Protein AF-A0A1Q8ZJY8-F1 (afdb_monomer_lite)

Radius of gyration: 23.58 Å; chains: 1; bounding box: 56×72×51 Å

Sequence (247 aa):
MFARESDKKVTDGNHVLFQLRELVKNSGVDILQDVRFVNILGVVDINVVRLSLGLPSAEQEKSYKTVQGIAHDACILLGLESPWAASAEANDDGNSSGQGAVQRMRELNPDGSLRNAQDLLGDQGFVLGACIKKKGEKFEGQITGMDGSSVTVKDLKSGGVLKVQARDMLCSGWITFKPKAEPESIASLQSMGPKKNNDFLAGHVIAEIHGAMHELATTHDSQKALGGLSVQLKPNRALVSSEVFGK

Foldseek 3Di:
DLVVQLVVLVVQLVVLLVVLVVQVVVVVDPCVPDPQSVVLSVVLVVLSVCQSLVFDFFPPDADAPHSLCSSQVSCVSVVHDRPSPVRPDPRPPPDPDDQPQVCPPFDADPVRFTDPLQVSCVSQVNHQQWWKDFPPDPWIWGFHDDDRQWTWTQTPPPRDIDIDGSCVCNVDGMHTDDDDPDDDDDPDCVCVDPVHDPVNVSVVVVVVLLVVLVVVCVVPVVDPVSSRSPRPPDDPDDDDDDDPPDD

Organism: Symbiodinium microadriaticum (NCBI:txid2951)

Structure (mmCIF, N/CA/C/O backbone):
data_AF-A0A1Q8ZJY8-F1
#
_entry.id   AF-A0A1Q8ZJY8-F1
#
loop_
_atom_site.group_PDB
_atom_site.id
_atom_site.type_symbol
_atom_site.label_atom_id
_atom_site.label_alt_id
_atom_site.label_comp_id
_atom_site.label_asym_id
_atom_site.label_entity_id
_atom_site.label_seq_id
_atom_site.pdbx_PDB_ins_code
_atom_site.Cartn_x
_atom_site.Cartn_y
_atom_site.Cartn_z
_atom_site.occupancy
_atom_site.B_iso_or_equiv
_atom_site.auth_seq_id
_atom_site.auth_comp_id
_atom_site.auth_asym_id
_atom_site.auth_atom_id
_atom_site.pdbx_PDB_model_num
ATOM 1 N N . MET A 1 1 ? -1.222 6.787 -11.932 1.00 40.59 1 MET A N 1
ATOM 2 C CA . MET A 1 1 ? -1.011 5.368 -11.535 1.00 40.59 1 MET A CA 1
ATOM 3 C C . MET A 1 1 ? -1.366 5.151 -10.066 1.00 40.59 1 MET A C 1
ATOM 5 O O . MET A 1 1 ? -2.087 4.203 -9.791 1.00 40.59 1 MET A O 1
ATOM 9 N N . PHE A 1 2 ? -0.979 6.076 -9.172 1.00 38.91 2 PHE A N 1
ATOM 10 C CA . PHE A 1 2 ? -1.422 6.128 -7.770 1.00 38.91 2 PHE A CA 1
ATOM 11 C C . PHE A 1 2 ? -2.944 6.040 -7.612 1.00 38.91 2 PHE A C 1
ATOM 13 O O . PHE A 1 2 ? -3.401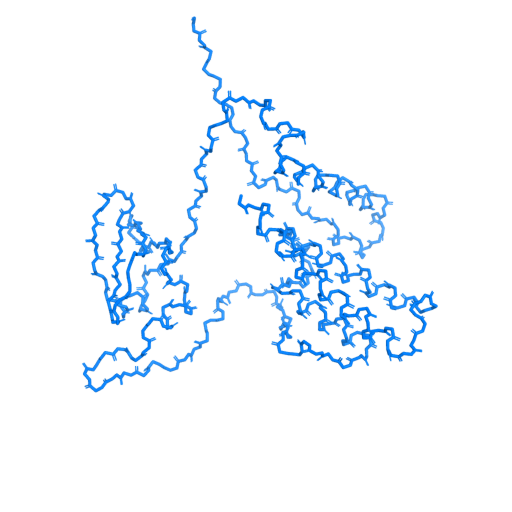 5.140 -6.928 1.00 38.91 2 PHE A O 1
ATOM 20 N N . ALA A 1 3 ? -3.723 6.859 -8.332 1.00 45.44 3 ALA A N 1
ATOM 21 C CA . ALA A 1 3 ? -5.188 6.815 -8.248 1.00 45.44 3 ALA A CA 1
ATOM 22 C C . ALA A 1 3 ? -5.787 5.409 -8.478 1.00 45.44 3 ALA A C 1
ATOM 24 O O . ALA A 1 3 ? -6.592 4.957 -7.681 1.00 45.44 3 ALA A O 1
ATOM 25 N N . ARG A 1 4 ? -5.330 4.660 -9.496 1.00 48.94 4 ARG A N 1
ATOM 26 C CA . ARG A 1 4 ? -5.863 3.312 -9.794 1.00 48.94 4 ARG A CA 1
ATOM 27 C C . ARG A 1 4 ? -5.456 2.251 -8.766 1.00 48.94 4 ARG A C 1
ATOM 29 O O . ARG A 1 4 ? -6.207 1.310 -8.532 1.00 48.94 4 ARG A O 1
ATOM 36 N N . GLU A 1 5 ? -4.259 2.363 -8.192 1.00 54.34 5 GLU A N 1
ATOM 37 C CA . GLU A 1 5 ? -3.791 1.433 -7.157 1.00 54.34 5 GLU A CA 1
ATOM 38 C C . GLU A 1 5 ? -4.434 1.746 -5.796 1.00 54.34 5 GLU A C 1
ATOM 40 O O . GLU A 1 5 ? -4.819 0.827 -5.073 1.00 54.34 5 GLU A O 1
ATOM 45 N N . SER A 1 6 ? -4.617 3.032 -5.484 1.00 56.69 6 SER A N 1
ATOM 46 C CA . SER A 1 6 ? -5.369 3.505 -4.322 1.00 56.69 6 SER A CA 1
ATOM 47 C C . SER A 1 6 ? -6.848 3.132 -4.421 1.00 56.69 6 SER A C 1
ATOM 49 O O . SER A 1 6 ? -7.386 2.623 -3.447 1.00 56.69 6 SER A O 1
ATOM 51 N N . ASP A 1 7 ? -7.484 3.263 -5.591 1.00 68.25 7 ASP A N 1
ATOM 52 C CA . ASP A 1 7 ? -8.884 2.859 -5.803 1.00 68.25 7 ASP A CA 1
ATOM 53 C C . ASP A 1 7 ? -9.101 1.376 -5.482 1.00 68.25 7 ASP A C 1
ATOM 55 O O . ASP A 1 7 ? -10.069 1.013 -4.810 1.00 68.25 7 ASP A O 1
ATOM 59 N N . LYS A 1 8 ? -8.173 0.506 -5.906 1.00 74.25 8 LYS A N 1
ATOM 60 C CA . LYS A 1 8 ? -8.239 -0.925 -5.590 1.00 74.25 8 LYS A CA 1
ATOM 61 C C . LYS A 1 8 ? -8.076 -1.178 -4.088 1.00 74.25 8 LYS A C 1
ATOM 63 O O . LYS A 1 8 ? -8.892 -1.887 -3.512 1.00 74.25 8 LYS A O 1
ATOM 68 N N . LYS A 1 9 ? -7.079 -0.562 -3.441 1.00 74.69 9 LYS A N 1
ATOM 69 C CA . LYS A 1 9 ? -6.839 -0.717 -1.992 1.00 74.69 9 LYS A CA 1
ATOM 70 C C . LYS A 1 9 ? -8.002 -0.199 -1.146 1.00 74.69 9 LYS A C 1
ATOM 72 O O . LYS A 1 9 ? -8.383 -0.854 -0.185 1.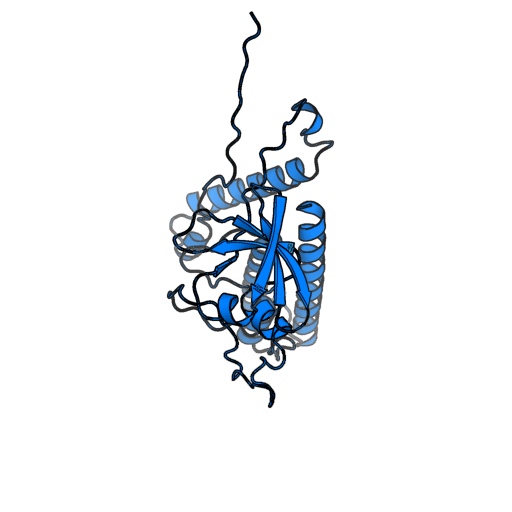00 74.69 9 LYS A O 1
ATOM 77 N N . VAL A 1 10 ? -8.594 0.931 -1.529 1.00 77.19 10 VAL A N 1
ATOM 78 C CA . VAL A 1 10 ? -9.777 1.504 -0.870 1.00 77.19 10 VAL A CA 1
ATOM 79 C C . VAL A 1 10 ? -10.994 0.596 -1.055 1.00 77.19 10 VAL A C 1
ATOM 81 O O . VAL A 1 10 ? -11.739 0.372 -0.105 1.00 77.19 10 VAL A O 1
ATOM 84 N N . THR A 1 11 ? -11.183 0.027 -2.248 1.00 81.62 11 THR A N 1
ATOM 85 C CA . THR A 1 11 ? -12.277 -0.923 -2.514 1.00 81.62 11 THR A CA 1
ATOM 86 C C . THR A 1 11 ? -12.122 -2.199 -1.685 1.00 81.62 11 THR A C 1
ATOM 88 O O . THR A 1 11 ? -13.072 -2.616 -1.021 1.00 81.62 11 THR A O 1
ATOM 91 N N . ASP A 1 12 ? -10.919 -2.776 -1.665 1.00 82.25 12 ASP A N 1
ATOM 92 C CA . ASP A 1 12 ? -10.595 -3.959 -0.862 1.00 82.25 12 ASP A CA 1
ATOM 93 C C . ASP A 1 12 ? -10.776 -3.663 0.638 1.00 82.25 12 ASP A C 1
ATOM 95 O O . ASP A 1 12 ? -11.360 -4.463 1.371 1.00 82.25 12 ASP A O 1
ATOM 99 N N . GLY A 1 13 ? -10.355 -2.475 1.088 1.00 85.62 13 GLY A N 1
ATOM 100 C CA . GLY A 1 13 ? -10.531 -2.020 2.463 1.00 85.62 13 GLY A CA 1
ATOM 101 C C . GLY A 1 13 ? -11.998 -1.882 2.866 1.00 85.62 13 GLY A C 1
ATOM 102 O O . GLY A 1 13 ? -12.409 -2.419 3.893 1.00 85.62 13 GLY A O 1
ATOM 103 N N . ASN A 1 14 ? -12.814 -1.249 2.021 1.00 85.50 14 ASN A N 1
ATOM 104 C CA . ASN A 1 14 ? -14.255 -1.125 2.241 1.00 85.50 14 ASN A CA 1
ATOM 105 C C . ASN A 1 14 ? -14.948 -2.489 2.312 1.00 85.50 14 ASN A C 1
ATOM 107 O O . ASN A 1 14 ? -15.838 -2.679 3.140 1.00 85.50 14 ASN A O 1
ATOM 111 N N . HIS A 1 15 ? -14.536 -3.444 1.475 1.00 87.94 15 HIS A N 1
ATOM 112 C CA . HIS A 1 15 ? -15.104 -4.788 1.488 1.00 87.94 15 HIS A CA 1
ATOM 113 C C . HIS A 1 15 ? -14.837 -5.510 2.815 1.00 87.94 15 HIS A C 1
ATOM 115 O O . HIS A 1 15 ? -15.764 -6.047 3.422 1.00 87.94 15 HIS A O 1
ATOM 121 N N . VAL A 1 16 ? -13.593 -5.472 3.302 1.00 88.88 16 VAL A N 1
ATOM 122 C CA . VAL A 1 16 ? -13.222 -6.096 4.582 1.00 88.88 16 VAL A CA 1
ATOM 123 C C . VAL A 1 16 ? -13.908 -5.398 5.758 1.00 88.88 16 VAL A C 1
ATOM 125 O O . VAL A 1 16 ? -14.449 -6.068 6.636 1.00 88.88 16 VAL A O 1
ATOM 128 N N . LEU A 1 17 ? -13.963 -4.063 5.761 1.00 89.12 17 LEU A N 1
ATOM 129 C CA . LEU A 1 17 ? -14.673 -3.306 6.794 1.00 89.12 17 LEU A CA 1
ATOM 130 C C . LEU A 1 17 ? -16.173 -3.628 6.823 1.00 89.12 17 LEU A C 1
ATOM 132 O O . LEU A 1 17 ? -16.763 -3.723 7.898 1.00 89.12 17 LEU A O 1
ATOM 136 N N . PHE A 1 18 ? -16.800 -3.807 5.658 1.00 89.19 18 PHE A N 1
ATOM 137 C CA . PHE A 1 18 ? -18.200 -4.216 5.574 1.00 89.19 18 PHE A CA 1
ATOM 138 C C . PHE A 1 18 ? -18.413 -5.607 6.184 1.00 89.19 18 PHE A C 1
ATOM 140 O O . PHE A 1 18 ? -19.306 -5.783 7.009 1.00 89.19 18 PHE A O 1
ATOM 147 N N . GLN A 1 19 ? -17.554 -6.573 5.846 1.00 89.31 19 GLN A N 1
ATOM 148 C CA . GLN A 1 19 ? -17.604 -7.920 6.422 1.00 89.31 19 GLN A CA 1
ATOM 149 C C . GLN A 1 19 ? -17.398 -7.914 7.942 1.00 89.31 19 GLN A C 1
ATOM 151 O O . GLN A 1 19 ? -18.116 -8.610 8.657 1.00 89.31 19 GLN A O 1
ATOM 156 N N . LEU A 1 20 ? -16.464 -7.104 8.453 1.00 87.75 20 LEU A N 1
ATOM 157 C CA . LEU A 1 20 ? -16.233 -6.970 9.892 1.00 87.75 20 LEU A CA 1
ATOM 158 C C . LEU A 1 20 ? -17.469 -6.405 10.602 1.00 87.75 20 LEU A C 1
ATOM 160 O O . LEU A 1 20 ? -17.888 -6.936 11.627 1.00 87.75 20 LEU A O 1
ATOM 164 N N . ARG A 1 21 ? -18.091 -5.361 10.046 1.00 87.50 21 ARG A N 1
ATOM 165 C CA . ARG A 1 21 ? -19.313 -4.773 10.616 1.00 87.50 21 ARG A CA 1
ATOM 166 C C . ARG A 1 21 ? -20.490 -5.747 10.593 1.00 87.50 21 ARG A C 1
ATOM 168 O O . ARG A 1 21 ? -21.247 -5.785 11.559 1.00 87.50 21 ARG A O 1
ATOM 175 N N . GLU A 1 22 ? -20.623 -6.557 9.546 1.00 87.25 22 GLU A N 1
ATOM 176 C CA . GLU A 1 22 ? -21.626 -7.628 9.487 1.00 87.25 22 GLU A CA 1
ATOM 177 C C . GLU A 1 22 ? -21.376 -8.704 10.554 1.00 87.25 22 GLU A C 1
ATOM 179 O O . GLU A 1 22 ? -22.311 -9.088 11.252 1.00 87.25 22 GLU A O 1
ATOM 184 N N . LEU A 1 23 ? -20.127 -9.144 10.761 1.00 86.44 23 LEU A N 1
ATOM 185 C CA . LEU A 1 23 ? -19.780 -10.081 11.842 1.00 86.44 23 LEU A CA 1
ATOM 186 C C . LEU A 1 23 ? -20.150 -9.528 13.217 1.00 86.44 23 LEU A C 1
ATOM 188 O O . LEU A 1 23 ? -20.757 -10.222 14.030 1.00 86.44 23 LEU A O 1
ATOM 192 N N . VAL A 1 24 ? -19.822 -8.261 13.459 1.00 83.62 24 VAL A N 1
ATOM 193 C CA . VAL A 1 24 ? -20.154 -7.581 14.708 1.00 83.62 24 VAL A CA 1
ATOM 194 C C . VAL A 1 24 ? -21.671 -7.481 14.882 1.00 83.62 24 VAL A C 1
ATOM 196 O O . VAL A 1 24 ? -22.185 -7.818 15.945 1.00 83.62 24 VAL A O 1
ATOM 199 N N . LYS A 1 25 ? -22.415 -7.086 13.848 1.00 83.44 25 LYS A N 1
ATOM 200 C CA . LYS A 1 25 ? -23.881 -7.002 13.899 1.00 83.44 25 LYS A CA 1
ATOM 201 C C . LYS A 1 25 ? -24.524 -8.365 14.176 1.00 83.44 25 LYS A C 1
ATOM 203 O O . LYS A 1 25 ? -25.478 -8.455 14.944 1.00 83.44 25 LYS A O 1
ATOM 208 N N . ASN A 1 26 ? -23.969 -9.427 13.596 1.00 83.88 26 ASN A N 1
ATOM 209 C CA . ASN A 1 26 ? -24.449 -10.798 13.767 1.00 83.88 26 ASN A CA 1
ATOM 210 C C . ASN A 1 26 ? -24.038 -11.429 15.108 1.00 83.88 26 ASN A C 1
ATOM 212 O O . ASN A 1 26 ? -24.574 -12.472 15.471 1.00 83.88 26 ASN A O 1
ATOM 216 N N . SER A 1 27 ? -23.144 -10.793 15.872 1.00 76.62 27 SER A N 1
ATOM 217 C CA . SER A 1 27 ? -22.760 -11.243 17.218 1.00 76.62 27 SER A CA 1
ATOM 218 C C . SER A 1 27 ? -23.832 -10.995 18.287 1.00 76.62 27 SER A C 1
ATOM 220 O O . SER A 1 27 ? -23.698 -11.464 19.415 1.00 76.62 27 SER A O 1
ATOM 222 N N . GLY A 1 28 ? -24.902 -10.264 17.949 1.00 70.12 28 GLY A N 1
ATOM 223 C CA . GLY A 1 28 ? -26.002 -9.959 18.867 1.00 70.12 28 GLY A CA 1
ATOM 224 C C . GLY A 1 28 ? -25.704 -8.837 19.869 1.00 70.12 28 GLY A C 1
ATOM 225 O O . GLY A 1 28 ? -26.523 -8.584 20.750 1.00 70.12 28 GLY A O 1
ATOM 226 N N . VAL A 1 29 ? -24.559 -8.159 19.737 1.00 67.94 29 VAL A N 1
ATOM 227 C CA . VAL A 1 29 ? -24.175 -7.004 20.558 1.00 67.94 29 VAL A CA 1
ATOM 228 C C . VAL A 1 29 ? -24.688 -5.711 19.922 1.00 67.94 29 VAL A C 1
ATOM 230 O O . VAL A 1 29 ? -24.472 -5.462 18.735 1.00 67.94 29 VAL A O 1
ATOM 233 N N . ASP A 1 30 ? -25.339 -4.858 20.717 1.00 67.62 30 ASP A N 1
ATOM 234 C CA . ASP A 1 30 ? -25.708 -3.510 20.282 1.00 67.62 30 ASP A CA 1
ATOM 235 C C . ASP A 1 30 ? -24.466 -2.603 20.255 1.00 67.62 30 ASP A C 1
ATOM 237 O O . ASP A 1 30 ? -24.018 -2.062 21.269 1.00 67.62 30 ASP A O 1
ATOM 241 N N . ILE A 1 31 ? -23.903 -2.461 19.055 1.00 64.06 31 ILE A N 1
ATOM 242 C CA . ILE A 1 31 ? -22.675 -1.715 18.741 1.00 64.06 31 ILE A CA 1
ATOM 243 C C . ILE A 1 31 ? -22.744 -0.264 19.236 1.00 64.06 31 ILE A C 1
ATOM 245 O O . ILE A 1 31 ? -21.719 0.314 19.583 1.00 64.06 31 ILE A O 1
ATOM 249 N N . LEU A 1 32 ? -23.940 0.334 19.265 1.00 63.66 32 LEU A N 1
ATOM 250 C CA . LEU A 1 32 ? -24.126 1.735 19.648 1.00 63.66 32 LEU A CA 1
ATOM 251 C C . LEU A 1 32 ? -24.172 1.940 21.167 1.00 63.66 32 LEU A C 1
ATOM 253 O O . LEU A 1 32 ? -24.038 3.071 21.628 1.00 63.66 32 LEU A O 1
ATOM 257 N N . GLN A 1 33 ? -24.354 0.867 21.939 1.00 67.50 33 GLN A N 1
ATOM 258 C CA . GLN A 1 33 ? -24.435 0.907 23.402 1.00 67.50 33 GLN A CA 1
ATOM 259 C C . GLN A 1 33 ? -23.118 0.490 24.074 1.00 67.50 33 GLN A C 1
ATOM 261 O O . GLN A 1 33 ? -22.855 0.897 25.206 1.00 67.50 33 GLN A O 1
ATOM 266 N N . ASP A 1 34 ? -22.263 -0.288 23.396 1.00 70.25 34 ASP A N 1
ATOM 267 C CA . ASP A 1 34 ? -20.961 -0.704 23.931 1.00 70.25 34 ASP A CA 1
ATOM 268 C C . ASP A 1 34 ? -19.816 0.174 23.399 1.00 70.25 34 ASP A C 1
ATOM 270 O O . ASP A 1 34 ? -19.319 0.013 22.281 1.00 70.25 34 ASP A O 1
ATOM 274 N N . VAL A 1 35 ? -19.341 1.079 24.258 1.00 73.75 35 VAL A N 1
ATOM 275 C CA . VAL A 1 35 ? -18.225 2.005 23.990 1.00 73.75 35 VAL A CA 1
ATOM 276 C C . VAL A 1 35 ? -16.961 1.278 23.508 1.00 73.75 35 VAL A C 1
ATOM 278 O O . VAL A 1 35 ? -16.181 1.837 22.737 1.00 73.75 35 VAL A O 1
ATOM 281 N N . ARG A 1 36 ? -16.747 0.018 23.912 1.00 75.50 36 ARG A N 1
ATOM 282 C CA . ARG A 1 36 ? -15.580 -0.767 23.481 1.00 75.50 36 ARG A CA 1
ATOM 283 C C . ARG A 1 36 ? -15.635 -1.072 21.990 1.00 75.50 36 ARG A C 1
ATOM 285 O O . ARG A 1 36 ? -14.620 -0.939 21.313 1.00 75.50 36 ARG A O 1
ATOM 292 N N . PHE A 1 37 ? -16.812 -1.427 21.477 1.00 77.38 37 PHE A N 1
ATOM 293 C CA . PHE A 1 37 ? -17.010 -1.720 20.058 1.00 77.38 37 PHE A CA 1
ATOM 294 C C . PHE A 1 37 ? -16.805 -0.469 19.210 1.00 77.38 37 PHE A C 1
ATOM 296 O O . PHE A 1 37 ? -16.097 -0.524 18.207 1.00 77.38 37 PHE A O 1
ATOM 303 N N . VAL A 1 38 ? -17.348 0.669 19.652 1.00 76.38 38 VAL A N 1
ATOM 304 C CA . VAL A 1 38 ? -17.155 1.964 18.983 1.00 76.38 38 VAL A CA 1
ATOM 305 C C . VAL A 1 38 ? -15.670 2.323 18.902 1.00 76.38 38 VAL A C 1
ATOM 307 O O . VAL A 1 38 ? -15.178 2.660 17.826 1.00 76.38 38 VAL A O 1
ATOM 310 N N . ASN A 1 39 ? -14.935 2.191 20.009 1.00 75.88 39 ASN A N 1
ATOM 311 C CA . ASN A 1 39 ? -13.509 2.515 20.047 1.00 75.88 39 ASN A CA 1
ATOM 312 C C . ASN A 1 39 ? -12.676 1.581 19.160 1.00 75.88 39 ASN A C 1
ATOM 314 O O . ASN A 1 39 ? -11.831 2.053 18.404 1.00 75.88 39 ASN A O 1
ATOM 318 N N . ILE A 1 40 ? -12.922 0.269 19.218 1.00 80.69 40 ILE A N 1
ATOM 319 C CA . ILE A 1 40 ? -12.184 -0.706 18.404 1.00 80.69 40 ILE A CA 1
ATOM 320 C C . ILE A 1 40 ? -12.456 -0.471 16.915 1.00 80.69 40 ILE A C 1
ATOM 322 O O . ILE A 1 40 ? -11.511 -0.401 16.133 1.00 80.69 40 ILE A O 1
ATOM 326 N N . LEU A 1 41 ? -13.717 -0.276 16.517 1.00 83.44 41 LEU A N 1
ATOM 327 C CA . LEU A 1 41 ? -14.067 0.005 15.122 1.00 83.44 41 LEU A CA 1
ATOM 328 C C . LEU A 1 41 ? -13.473 1.333 14.634 1.00 83.44 41 LEU A C 1
ATOM 330 O O . LEU A 1 41 ? -12.979 1.390 13.511 1.00 83.44 41 LEU A O 1
ATOM 334 N N . GLY A 1 42 ? -13.437 2.366 15.481 1.00 78.69 42 GLY A N 1
ATOM 335 C CA . GLY A 1 42 ? -12.784 3.636 15.155 1.00 78.69 42 GLY A CA 1
ATOM 336 C C . GLY A 1 42 ? -11.279 3.486 14.907 1.00 78.69 42 GLY A C 1
ATOM 337 O O . GLY A 1 42 ? -10.756 4.007 13.922 1.00 78.69 42 GLY A O 1
ATOM 338 N N . VAL A 1 43 ? -10.580 2.719 15.751 1.00 82.50 43 VAL A N 1
ATOM 339 C CA . VAL A 1 43 ? -9.148 2.415 15.565 1.00 82.50 43 VAL A CA 1
ATOM 340 C C . VAL A 1 43 ? -8.920 1.606 14.285 1.00 82.50 43 VAL A C 1
ATOM 342 O O . VAL A 1 43 ? -7.960 1.864 13.555 1.00 82.50 43 VAL A O 1
ATOM 345 N N . VAL A 1 44 ? -9.803 0.655 13.980 1.00 86.56 44 VAL A N 1
ATOM 346 C CA . VAL A 1 44 ? -9.745 -0.139 12.747 1.00 86.56 44 VAL A CA 1
ATOM 347 C C . VAL A 1 44 ? -9.910 0.748 11.517 1.00 86.56 44 VAL A C 1
ATOM 349 O O . VAL A 1 44 ? -9.071 0.683 10.621 1.00 86.56 44 VAL A O 1
ATOM 352 N N . ASP A 1 45 ? -10.927 1.610 11.487 1.00 83.88 45 ASP A N 1
ATOM 353 C CA . ASP A 1 45 ? -11.187 2.513 10.360 1.00 83.88 45 ASP A CA 1
ATOM 354 C C . ASP A 1 45 ? -9.970 3.398 10.059 1.00 83.88 45 ASP A C 1
ATOM 356 O O . ASP A 1 45 ? -9.525 3.474 8.911 1.00 83.88 45 ASP A O 1
ATOM 360 N N . ILE A 1 46 ? -9.362 3.990 11.093 1.00 81.44 46 ILE A N 1
ATOM 361 C CA . ILE A 1 46 ? -8.152 4.811 10.949 1.00 81.44 46 ILE A CA 1
ATOM 362 C C . ILE A 1 46 ? -6.996 3.989 10.368 1.00 81.44 46 ILE A C 1
ATOM 364 O O . ILE A 1 46 ? -6.337 4.438 9.428 1.00 81.44 46 ILE A O 1
ATOM 368 N N . ASN A 1 47 ? -6.760 2.774 10.869 1.00 82.94 47 ASN A N 1
ATOM 369 C CA . ASN A 1 47 ? -5.677 1.921 10.375 1.00 82.94 47 ASN A CA 1
ATOM 370 C C . ASN A 1 47 ? -5.902 1.457 8.927 1.00 82.94 47 ASN A C 1
ATOM 372 O O . ASN A 1 47 ? -4.950 1.408 8.144 1.00 82.94 47 ASN A O 1
ATOM 376 N N . VAL A 1 48 ? -7.147 1.177 8.529 1.00 86.50 48 VAL A N 1
ATOM 377 C CA . VAL A 1 48 ? -7.482 0.816 7.142 1.00 86.50 48 VAL A CA 1
ATOM 378 C C . VAL A 1 48 ? -7.283 1.999 6.201 1.00 86.50 48 VAL A C 1
ATOM 380 O O . VAL A 1 48 ? -6.692 1.829 5.130 1.00 86.50 48 VAL A O 1
ATOM 383 N N . VAL A 1 49 ? -7.716 3.200 6.594 1.00 80.94 49 VAL A N 1
ATOM 384 C CA . VAL A 1 49 ? -7.483 4.434 5.827 1.00 80.94 49 VAL A CA 1
ATOM 385 C C . VAL A 1 49 ? -5.986 4.681 5.678 1.00 80.94 49 VAL A C 1
ATOM 387 O O . VAL A 1 49 ? -5.496 4.882 4.565 1.00 80.94 49 VAL A O 1
ATOM 390 N N . ARG A 1 50 ? -5.240 4.586 6.780 1.00 80.00 50 ARG A N 1
ATOM 391 C CA . ARG A 1 50 ? -3.788 4.761 6.803 1.00 80.00 50 ARG A CA 1
ATOM 392 C C . ARG A 1 50 ? -3.089 3.806 5.835 1.00 80.00 50 ARG A C 1
ATOM 394 O O . ARG A 1 50 ? -2.289 4.250 5.010 1.00 80.00 50 ARG A O 1
ATOM 401 N N . LEU A 1 51 ? -3.427 2.516 5.890 1.00 82.31 51 LEU A N 1
ATOM 402 C CA . LEU A 1 51 ? -2.857 1.493 5.014 1.00 82.31 51 LEU A CA 1
ATOM 403 C C . LEU A 1 51 ? -3.239 1.714 3.542 1.00 82.31 51 LEU A C 1
ATOM 405 O O . LEU A 1 51 ? -2.387 1.610 2.658 1.00 82.31 51 LEU A O 1
ATOM 409 N N . SER A 1 52 ? -4.497 2.071 3.274 1.00 79.88 52 SER A N 1
ATOM 410 C CA . SER A 1 52 ? -5.010 2.300 1.915 1.00 79.88 52 SER A CA 1
ATOM 411 C C . SER A 1 52 ? -4.372 3.519 1.246 1.00 79.88 52 SER A C 1
ATOM 413 O O . SER A 1 52 ? -4.113 3.500 0.042 1.00 79.88 52 SER A O 1
ATOM 415 N N . LEU A 1 53 ? -4.074 4.559 2.030 1.00 72.81 53 LEU A N 1
ATOM 416 C CA . LEU A 1 53 ? -3.407 5.780 1.575 1.00 72.81 53 LEU A CA 1
ATOM 417 C C . LEU A 1 53 ? -1.871 5.682 1.596 1.00 72.81 53 LEU A C 1
ATOM 419 O O . LEU A 1 53 ? -1.195 6.570 1.078 1.00 72.81 53 LEU A O 1
ATOM 423 N N . GLY A 1 54 ? -1.307 4.608 2.158 1.00 71.81 54 GLY A N 1
ATOM 424 C CA . GLY A 1 54 ? 0.141 4.428 2.283 1.00 71.81 54 GLY A CA 1
ATOM 425 C C . GLY A 1 54 ? 0.796 5.399 3.270 1.00 71.81 54 GLY A C 1
ATOM 426 O O . GLY A 1 54 ? 1.954 5.776 3.081 1.00 71.81 54 GLY A O 1
ATOM 427 N N . LEU A 1 55 ? 0.058 5.824 4.297 1.00 70.25 55 LEU A N 1
ATOM 428 C CA . LEU A 1 55 ? 0.560 6.707 5.347 1.00 70.25 55 LEU A CA 1
ATOM 429 C C . LEU A 1 55 ? 1.440 5.913 6.345 1.00 70.25 55 LEU A C 1
ATOM 431 O O . LEU A 1 55 ? 1.116 4.768 6.688 1.00 70.25 55 LEU A O 1
ATOM 435 N N . PRO A 1 56 ? 2.571 6.481 6.806 1.00 65.88 56 PRO A N 1
ATOM 436 C CA . PRO A 1 56 ? 3.506 5.785 7.693 1.00 65.88 56 PRO A CA 1
ATOM 437 C C . PRO A 1 56 ? 2.911 5.517 9.087 1.00 65.88 56 PRO A C 1
ATOM 439 O O . PRO A 1 56 ? 2.005 6.221 9.525 1.00 65.88 56 PRO A O 1
ATOM 442 N N . SER A 1 57 ? 3.430 4.490 9.778 1.00 66.00 57 SER A N 1
ATOM 443 C CA . SER A 1 57 ? 3.078 4.197 11.181 1.00 66.00 57 SER A CA 1
ATOM 444 C C . SER A 1 57 ? 3.614 5.243 12.123 1.00 66.00 57 SER A C 1
ATOM 446 O O . SER A 1 57 ? 4.731 5.725 11.931 1.00 66.00 57 SER A O 1
ATOM 448 N N . ALA A 1 58 ? 2.850 5.517 13.175 1.00 63.44 58 ALA A N 1
ATOM 449 C CA . ALA A 1 58 ? 3.385 6.162 14.355 1.00 63.44 58 ALA A CA 1
ATOM 450 C C . ALA A 1 58 ? 4.472 5.284 14.992 1.00 63.44 58 ALA A C 1
ATOM 452 O O . ALA A 1 58 ? 4.420 4.056 14.890 1.00 63.44 58 ALA A O 1
ATOM 453 N N . GLU A 1 59 ? 5.432 5.899 15.686 1.00 53.69 59 GLU A N 1
ATOM 454 C CA . GLU A 1 59 ? 6.645 5.239 16.209 1.00 53.69 59 GLU A CA 1
ATOM 455 C C . GLU A 1 59 ? 6.389 4.131 17.256 1.00 53.69 59 GLU A C 1
ATOM 457 O O . GLU A 1 59 ? 7.329 3.471 17.688 1.00 53.69 59 GLU A O 1
ATOM 462 N N . GLN A 1 60 ? 5.134 3.886 17.647 1.00 59.75 60 GLN A N 1
ATOM 463 C CA . GLN A 1 60 ? 4.742 2.853 18.616 1.00 59.75 60 GLN A CA 1
ATOM 464 C C . GLN A 1 60 ? 3.527 2.020 18.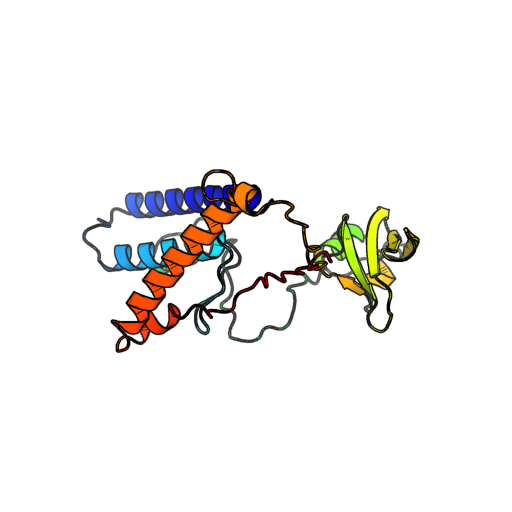173 1.00 59.75 60 GLN A C 1
ATOM 466 O O . GLN A 1 60 ? 3.056 1.171 18.926 1.00 59.75 60 GLN A O 1
ATOM 471 N N . GLU A 1 61 ? 3.004 2.246 16.965 1.00 66.12 61 GLU A N 1
ATOM 472 C CA . GLU A 1 61 ? 1.862 1.489 16.452 1.00 66.12 61 GLU A CA 1
ATOM 473 C C . GLU A 1 61 ? 2.309 0.324 15.572 1.00 66.12 61 GLU A C 1
ATOM 475 O O . GLU A 1 61 ? 3.205 0.465 14.730 1.00 66.12 61 GLU A O 1
ATOM 480 N N . LYS A 1 62 ? 1.616 -0.811 15.720 1.00 71.62 62 LYS A N 1
ATOM 481 C CA . LYS A 1 62 ? 1.791 -1.992 14.873 1.00 71.62 62 LYS A CA 1
ATOM 482 C C . LYS A 1 62 ? 1.651 -1.597 13.400 1.00 71.62 62 LYS A C 1
ATOM 484 O O . LYS A 1 62 ? 0.685 -0.952 12.991 1.00 71.62 62 LYS A O 1
ATOM 489 N N . SER A 1 63 ? 2.642 -1.970 12.597 1.00 75.81 63 SER A N 1
ATOM 490 C CA . SER A 1 63 ? 2.643 -1.691 11.164 1.00 75.81 63 SER A CA 1
ATOM 491 C C . SER A 1 63 ? 1.988 -2.843 10.415 1.00 75.81 63 SER A C 1
ATOM 493 O O . SER A 1 63 ? 2.620 -3.875 10.205 1.00 75.81 63 SER A O 1
ATOM 495 N N . TYR A 1 64 ? 0.747 -2.644 9.981 1.00 81.25 64 TYR A N 1
ATOM 496 C CA . TYR A 1 64 ? 0.008 -3.658 9.235 1.00 81.25 64 TYR A CA 1
ATOM 497 C C . TYR A 1 64 ? 0.445 -3.730 7.771 1.00 81.25 64 TYR A C 1
ATOM 499 O O . TYR A 1 64 ? 0.668 -2.705 7.120 1.00 81.25 64 TYR A O 1
ATOM 507 N N . LYS A 1 65 ? 0.539 -4.946 7.233 1.00 82.25 65 LYS A N 1
ATOM 508 C CA . LYS A 1 65 ? 0.793 -5.209 5.807 1.00 82.25 65 LYS A CA 1
ATOM 509 C C . LYS A 1 65 ? -0.505 -5.359 5.021 1.00 82.25 65 LYS A C 1
ATOM 511 O O . LYS A 1 65 ? -0.525 -5.075 3.823 1.00 82.25 65 LYS A O 1
ATOM 516 N N . THR A 1 66 ? -1.571 -5.817 5.676 1.00 87.12 66 THR A N 1
ATOM 517 C CA . THR A 1 66 ? -2.851 -6.159 5.043 1.00 87.12 66 THR A CA 1
ATOM 518 C C . THR A 1 66 ? -4.048 -5.612 5.819 1.00 87.12 66 THR A C 1
ATOM 520 O O . THR A 1 66 ? -4.012 -5.491 7.042 1.00 87.12 66 THR A O 1
ATOM 523 N N . VAL A 1 67 ? -5.145 -5.311 5.113 1.00 88.38 67 VAL A N 1
ATOM 524 C CA . VAL A 1 67 ? -6.400 -4.884 5.761 1.00 88.38 67 VAL A CA 1
ATOM 525 C C . VAL A 1 67 ? -7.036 -6.042 6.540 1.00 88.38 67 VAL A C 1
ATOM 527 O O . VAL A 1 67 ? -7.621 -5.845 7.601 1.00 88.38 67 VAL A O 1
ATOM 530 N N . GLN A 1 68 ? -6.869 -7.265 6.043 1.00 90.06 68 GLN A N 1
ATOM 531 C CA . GLN A 1 68 ? -7.324 -8.493 6.684 1.00 90.06 68 GLN A CA 1
ATOM 532 C C . GLN A 1 68 ? -6.626 -8.729 8.031 1.00 90.06 68 GLN A C 1
ATOM 534 O O . GLN A 1 68 ? -7.282 -9.167 8.970 1.00 90.06 68 GLN A O 1
ATOM 539 N N . GLY A 1 69 ? -5.339 -8.384 8.159 1.00 87.88 69 GLY A N 1
ATOM 540 C CA . GLY A 1 69 ? -4.621 -8.422 9.437 1.00 87.88 69 GLY A CA 1
ATOM 541 C C . GLY A 1 69 ? -5.189 -7.441 10.469 1.00 87.88 69 GLY A C 1
ATOM 542 O O . GLY A 1 69 ? -5.383 -7.813 11.623 1.00 87.88 69 GLY A O 1
ATOM 543 N N . ILE A 1 70 ? -5.559 -6.225 10.043 1.00 90.00 70 ILE A N 1
ATOM 544 C CA . ILE A 1 70 ? -6.239 -5.240 10.909 1.00 90.00 70 ILE A CA 1
ATOM 545 C C . ILE A 1 70 ? -7.588 -5.796 11.391 1.00 90.00 70 ILE A C 1
ATOM 547 O O . ILE A 1 70 ? -7.911 -5.732 12.576 1.00 90.00 70 ILE A O 1
ATOM 551 N N . ALA A 1 71 ? -8.378 -6.366 10.477 1.00 89.94 71 ALA A N 1
ATOM 552 C CA . ALA A 1 71 ? -9.682 -6.939 10.803 1.00 89.94 71 ALA A CA 1
ATOM 553 C C . ALA A 1 71 ? -9.577 -8.192 11.692 1.00 89.94 71 ALA A C 1
ATOM 555 O O . ALA A 1 71 ? -10.448 -8.425 12.529 1.00 89.94 71 ALA A O 1
ATOM 556 N N . HIS A 1 72 ? -8.505 -8.977 11.553 1.00 90.19 72 HIS A N 1
ATOM 557 C CA . HIS A 1 72 ? -8.225 -10.114 12.424 1.00 90.19 72 HIS A CA 1
ATOM 558 C C . HIS A 1 72 ? -8.012 -9.691 13.879 1.00 90.19 72 HIS A C 1
ATOM 560 O O . HIS A 1 72 ? -8.698 -10.199 14.769 1.00 90.19 72 HIS A O 1
ATOM 566 N N . ASP A 1 73 ? -7.128 -8.719 14.109 1.00 88.44 73 ASP A N 1
ATOM 567 C CA . ASP A 1 73 ? -6.847 -8.208 15.453 1.00 88.44 73 ASP A CA 1
ATOM 568 C C . ASP A 1 73 ? -8.104 -7.564 16.070 1.00 88.44 73 ASP A C 1
ATOM 570 O O . ASP A 1 73 ? -8.374 -7.734 17.260 1.00 88.44 73 ASP A O 1
ATOM 574 N N . ALA A 1 74 ? -8.943 -6.913 15.254 1.00 88.25 74 ALA A N 1
ATOM 575 C CA . ALA A 1 74 ? -10.242 -6.403 15.690 1.00 88.25 74 ALA A CA 1
ATOM 576 C C . ALA A 1 74 ? -11.176 -7.515 16.190 1.00 88.25 74 ALA A C 1
ATOM 578 O O . ALA A 1 74 ? -11.767 -7.378 17.258 1.00 88.25 74 ALA A O 1
ATOM 579 N N . CYS A 1 75 ? -11.293 -8.629 15.459 1.00 87.25 75 CYS A N 1
ATOM 580 C CA . CYS A 1 75 ? -12.080 -9.781 15.904 1.00 87.25 75 CYS A CA 1
ATOM 581 C C . CYS A 1 75 ? -11.577 -10.319 17.251 1.00 87.25 75 CYS A C 1
ATOM 583 O O . CYS A 1 75 ? -12.395 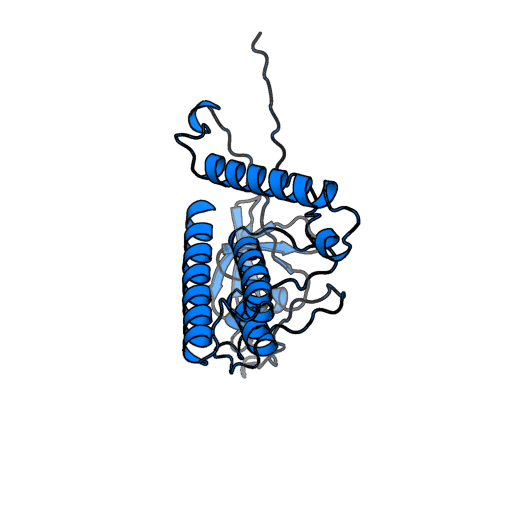-10.572 18.131 1.00 87.25 75 CYS A O 1
ATOM 585 N N . ILE A 1 76 ? -10.257 -10.421 17.446 1.00 87.88 76 ILE A N 1
ATOM 586 C CA . ILE A 1 76 ? -9.670 -10.865 18.722 1.00 87.88 76 ILE A CA 1
ATOM 587 C C . ILE A 1 76 ? -10.070 -9.922 19.863 1.00 87.88 76 ILE A C 1
ATOM 589 O O . ILE A 1 76 ? -10.539 -10.383 20.903 1.00 87.88 76 ILE A O 1
ATOM 593 N N . LEU A 1 77 ? -9.926 -8.607 19.667 1.00 84.94 77 LEU A N 1
ATOM 594 C CA . LEU A 1 77 ? -10.274 -7.603 20.680 1.00 84.94 77 LEU A CA 1
ATOM 595 C C . LEU A 1 77 ? -11.773 -7.586 21.010 1.00 84.94 77 LEU A C 1
ATOM 597 O O . LEU A 1 77 ? -12.154 -7.263 22.135 1.00 84.94 77 LEU A O 1
ATOM 601 N N . LEU A 1 78 ? -12.615 -7.948 20.043 1.00 84.62 78 LEU A N 1
ATOM 602 C CA . LEU A 1 78 ? -14.066 -8.043 20.196 1.00 84.62 78 LEU A CA 1
ATOM 603 C C . LEU A 1 78 ? -14.535 -9.418 20.696 1.00 84.62 78 LEU A C 1
ATOM 605 O O . LEU A 1 78 ? -15.728 -9.596 20.935 1.00 84.62 78 LEU A O 1
ATOM 609 N N . GLY A 1 79 ? -13.627 -10.385 20.869 1.00 83.25 79 GLY A N 1
ATOM 610 C CA . GLY A 1 79 ? -13.967 -11.751 21.274 1.00 83.25 79 GLY A CA 1
ATOM 611 C C . GLY A 1 79 ? -14.748 -12.534 20.212 1.00 83.25 79 GLY A C 1
ATOM 612 O O . GLY A 1 79 ? -15.522 -13.424 20.557 1.00 83.25 79 GLY A O 1
ATOM 613 N N . LEU A 1 80 ? -14.575 -12.191 18.933 1.00 84.06 80 LEU A N 1
ATOM 614 C CA . LEU A 1 80 ? -15.236 -12.818 17.790 1.00 84.06 80 LEU A CA 1
ATOM 615 C C . LEU A 1 80 ? -14.299 -13.794 17.074 1.00 84.06 80 LEU A C 1
ATOM 617 O O . LEU A 1 80 ? -13.087 -13.583 16.996 1.00 84.06 80 LEU A O 1
ATOM 621 N N . GLU A 1 81 ? -14.875 -14.837 16.480 1.00 86.44 81 GLU A N 1
ATOM 622 C CA . GLU A 1 81 ? -14.128 -15.731 15.600 1.00 86.44 81 GLU A CA 1
ATOM 623 C C . GLU A 1 81 ? -13.754 -14.999 14.306 1.00 86.44 81 GLU A C 1
ATOM 625 O O . GLU A 1 81 ? -14.597 -14.396 13.636 1.00 86.44 81 GLU A O 1
ATOM 630 N N . SER A 1 82 ? -12.466 -15.020 13.965 1.00 88.19 82 SER A N 1
ATOM 631 C CA . SER A 1 82 ? -11.953 -14.265 12.829 1.00 88.19 82 SER A CA 1
ATOM 632 C C . SER A 1 82 ? -11.860 -15.125 11.566 1.00 88.19 82 SER A C 1
ATOM 634 O O . SER A 1 82 ? -11.081 -16.083 11.550 1.00 88.19 82 SER A O 1
ATOM 636 N N . PRO A 1 83 ? -12.521 -14.744 10.456 1.00 87.06 83 PRO A N 1
ATOM 637 C CA . PRO A 1 83 ? -12.331 -15.418 9.169 1.00 87.06 83 PRO A CA 1
ATOM 638 C C . PRO A 1 83 ? -10.964 -15.108 8.536 1.00 87.06 83 PRO A C 1
ATOM 640 O O . PRO A 1 83 ? -10.561 -15.760 7.576 1.00 87.06 83 PRO A O 1
ATOM 643 N N . TRP A 1 84 ? -10.232 -14.127 9.073 1.00 90.38 84 TRP A N 1
ATOM 644 C CA . TRP A 1 84 ? -8.930 -13.683 8.572 1.00 90.38 84 TRP A CA 1
ATOM 645 C C . TRP A 1 84 ? -7.758 -14.217 9.397 1.00 90.38 84 TRP A C 1
ATOM 647 O O . TRP A 1 84 ? -6.677 -13.639 9.368 1.00 90.38 84 TRP A O 1
ATOM 657 N N . ALA A 1 85 ? -7.930 -15.337 10.105 1.00 84.25 85 ALA A N 1
ATOM 658 C CA . ALA A 1 85 ? -6.863 -15.945 10.906 1.00 84.25 85 ALA A CA 1
ATOM 659 C C . ALA A 1 85 ? -5.578 -16.242 10.107 1.00 84.25 85 ALA A C 1
ATOM 661 O O . ALA A 1 85 ? -4.475 -16.123 10.633 1.00 84.25 85 ALA A O 1
ATOM 662 N N . ALA A 1 86 ? -5.694 -16.553 8.812 1.00 81.62 86 ALA A N 1
ATOM 663 C CA . ALA A 1 86 ? -4.541 -16.738 7.923 1.00 81.62 86 ALA A CA 1
ATOM 664 C C . ALA A 1 86 ? -3.745 -15.442 7.656 1.00 81.62 86 ALA A C 1
ATOM 666 O O . ALA A 1 86 ? -2.622 -15.499 7.159 1.00 81.62 86 ALA A O 1
ATOM 667 N N . SER A 1 87 ? -4.324 -14.281 7.965 1.00 84.19 87 SER A N 1
ATOM 668 C CA . SER A 1 87 ? -3.707 -12.957 7.855 1.00 84.19 87 SER A CA 1
ATOM 669 C C . SER A 1 87 ? -3.221 -12.422 9.204 1.00 84.19 87 SER A C 1
ATOM 671 O O . SER A 1 87 ? -2.905 -11.239 9.293 1.00 84.19 87 SER A O 1
ATOM 673 N N . ALA A 1 88 ? -3.149 -13.266 10.241 1.00 80.50 88 ALA A N 1
ATOM 674 C CA . ALA A 1 88 ? -2.589 -12.889 11.531 1.00 80.50 88 ALA A CA 1
ATOM 675 C C . ALA A 1 88 ? -1.149 -12.383 11.363 1.00 80.50 88 ALA A C 1
ATOM 677 O O . ALA A 1 88 ? -0.261 -13.100 10.894 1.00 80.50 88 ALA A O 1
ATOM 678 N N . GLU A 1 89 ? -0.918 -11.127 11.739 1.00 73.94 89 GLU A N 1
ATOM 679 C CA . GLU A 1 89 ? 0.402 -10.512 11.660 1.00 73.94 89 GLU A CA 1
ATOM 680 C C . GLU A 1 89 ? 1.100 -10.648 13.017 1.00 73.94 89 GLU A C 1
ATOM 682 O O . GLU A 1 89 ? 0.552 -10.245 14.047 1.00 73.94 89 GLU A O 1
ATOM 687 N N . ALA A 1 90 ? 2.309 -11.219 13.028 1.00 61.66 90 ALA A N 1
ATOM 688 C CA . ALA A 1 90 ? 3.135 -11.277 14.231 1.00 61.66 90 ALA A CA 1
ATOM 689 C C . ALA A 1 90 ? 3.402 -9.853 14.746 1.00 61.66 90 ALA A C 1
ATOM 691 O O . ALA A 1 90 ? 3.644 -8.945 13.948 1.00 61.66 90 ALA A O 1
ATOM 692 N N . ASN A 1 91 ? 3.344 -9.650 16.066 1.00 53.56 91 ASN A N 1
ATOM 693 C CA . ASN A 1 91 ? 3.782 -8.391 16.660 1.00 53.56 91 ASN A CA 1
ATOM 694 C C . ASN A 1 91 ? 5.268 -8.219 16.348 1.00 53.56 91 ASN A C 1
ATOM 696 O O . ASN A 1 91 ? 6.104 -8.999 16.799 1.00 53.56 91 ASN A O 1
ATOM 700 N N . ASP A 1 92 ? 5.571 -7.236 15.507 1.00 47.72 92 ASP A N 1
ATOM 701 C CA . ASP A 1 92 ? 6.935 -6.888 15.148 1.00 47.72 92 ASP A CA 1
ATOM 702 C C . ASP A 1 92 ? 7.503 -6.075 16.318 1.00 47.72 92 ASP A C 1
ATOM 704 O O . ASP A 1 92 ? 7.387 -4.848 16.363 1.00 47.72 92 ASP A O 1
ATOM 708 N N . ASP A 1 93 ? 8.041 -6.774 17.321 1.00 35.16 93 ASP A N 1
ATOM 709 C CA . ASP A 1 93 ? 8.824 -6.177 18.401 1.00 35.16 93 ASP A CA 1
ATOM 710 C C . ASP A 1 93 ? 10.122 -5.613 17.803 1.00 35.16 93 ASP A C 1
ATOM 712 O O . ASP A 1 93 ? 11.183 -6.231 17.846 1.00 35.16 93 ASP A O 1
ATOM 716 N N . GLY A 1 94 ? 10.024 -4.435 17.187 1.00 39.34 94 GLY A N 1
ATOM 717 C CA . GLY A 1 94 ? 11.110 -3.466 17.067 1.00 39.34 94 GLY A CA 1
ATOM 718 C C . GLY A 1 94 ? 12.454 -3.972 16.539 1.00 39.34 94 GLY A C 1
ATOM 719 O O . GLY A 1 94 ? 13.483 -3.443 16.954 1.00 39.34 94 GLY A O 1
ATOM 720 N N . ASN A 1 95 ? 12.492 -4.941 15.620 1.00 29.92 95 ASN A N 1
ATOM 721 C CA . ASN A 1 95 ? 13.734 -5.324 14.954 1.00 29.92 95 ASN A CA 1
ATOM 722 C C . ASN A 1 95 ? 13.520 -5.468 13.449 1.00 29.92 95 ASN A C 1
ATOM 724 O O . ASN A 1 95 ? 13.386 -6.563 12.909 1.00 29.92 95 ASN A O 1
ATOM 728 N N . SER A 1 96 ? 13.531 -4.325 12.757 1.00 37.88 96 SER A N 1
ATOM 729 C CA . SER A 1 96 ? 13.592 -4.277 11.296 1.00 37.88 96 SER A CA 1
ATOM 730 C C . SER A 1 96 ? 14.920 -4.859 10.788 1.00 37.88 96 SER A C 1
ATOM 732 O O . SER A 1 96 ? 15.882 -4.166 10.468 1.00 37.88 96 SER A O 1
ATOM 734 N N . SER A 1 97 ? 14.966 -6.182 10.686 1.00 33.91 97 SER A N 1
ATOM 735 C CA . SER A 1 97 ? 15.915 -6.896 9.847 1.00 33.91 97 SER A CA 1
ATOM 736 C C . SER A 1 97 ? 15.264 -8.171 9.331 1.00 33.91 97 SER A C 1
ATOM 738 O O . SER A 1 97 ? 14.842 -9.031 10.093 1.00 33.91 97 SER A O 1
ATOM 740 N N . GLY A 1 98 ? 15.213 -8.289 8.007 1.00 33.72 98 GLY A N 1
ATOM 741 C CA . GLY A 1 98 ? 14.972 -9.561 7.342 1.00 33.72 98 GLY A CA 1
ATOM 742 C C . GLY A 1 98 ? 13.590 -9.678 6.726 1.00 33.72 98 GLY A C 1
ATOM 743 O O . GLY A 1 98 ? 12.605 -9.991 7.381 1.00 33.72 98 GLY A O 1
ATOM 744 N N . GLN A 1 99 ? 13.563 -9.498 5.407 1.00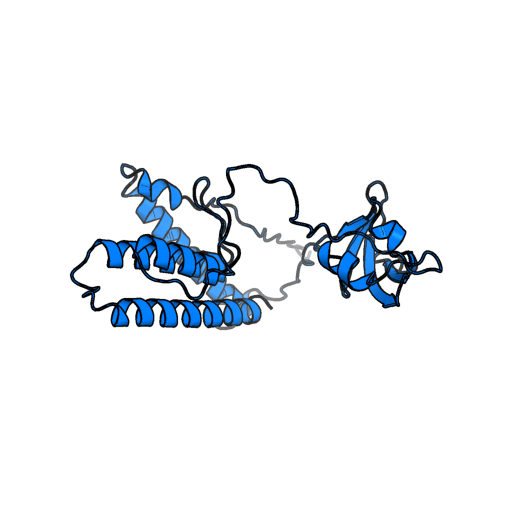 36.66 99 GLN A N 1
ATOM 745 C CA . GLN A 1 99 ? 12.631 -10.187 4.525 1.00 36.66 99 GLN A CA 1
ATOM 746 C C . GLN A 1 99 ? 12.346 -11.590 5.076 1.00 36.66 99 GLN A C 1
ATOM 748 O O . GLN A 1 99 ? 13.270 -12.393 5.209 1.00 36.66 99 GLN A O 1
ATOM 753 N N . GLY A 1 100 ? 11.079 -11.881 5.373 1.00 34.66 100 GLY A N 1
ATOM 754 C CA . GLY A 1 100 ? 10.600 -13.242 5.574 1.00 34.66 100 GLY A CA 1
ATOM 755 C C . GLY A 1 100 ? 10.682 -13.994 4.250 1.00 34.66 100 GLY A C 1
ATOM 756 O O . GLY A 1 100 ? 9.672 -14.217 3.594 1.00 34.66 100 GLY A O 1
ATOM 757 N N . ALA A 1 101 ? 11.901 -14.318 3.822 1.00 40.97 101 ALA A N 1
ATOM 758 C CA . ALA A 1 101 ? 12.130 -15.304 2.793 1.00 40.97 101 ALA A CA 1
ATOM 759 C C . ALA A 1 101 ? 11.659 -16.627 3.390 1.00 40.97 101 ALA A C 1
ATOM 761 O O . ALA A 1 101 ? 12.260 -17.134 4.337 1.00 40.97 101 ALA A O 1
ATOM 762 N N . VAL A 1 102 ? 10.561 -17.161 2.859 1.00 41.41 102 VAL A N 1
ATOM 763 C CA . VAL A 1 102 ? 10.167 -18.545 3.107 1.00 41.41 102 VAL A CA 1
ATOM 764 C C . VAL A 1 102 ? 11.381 -19.389 2.735 1.00 41.41 102 VAL A C 1
ATOM 766 O O . VAL A 1 102 ? 11.752 -19.488 1.566 1.00 41.41 102 VAL A O 1
ATOM 769 N N . GLN A 1 103 ? 12.069 -19.927 3.737 1.00 42.97 103 GLN A N 1
ATOM 770 C CA . GLN A 1 103 ? 13.307 -20.669 3.549 1.00 42.97 103 GLN A CA 1
ATOM 771 C C . GLN A 1 103 ? 12.946 -22.073 3.048 1.00 42.97 103 GLN A C 1
ATOM 773 O O . GLN A 1 103 ? 13.048 -23.060 3.769 1.00 42.97 103 GLN A O 1
ATOM 778 N N . ARG A 1 104 ? 12.445 -22.161 1.809 1.00 52.16 104 ARG A N 1
ATOM 779 C CA . ARG A 1 104 ? 12.219 -23.441 1.135 1.00 52.16 104 ARG A CA 1
ATOM 780 C C . ARG A 1 104 ? 13.580 -24.091 0.912 1.00 52.16 104 ARG A C 1
ATOM 782 O O . ARG A 1 104 ? 14.516 -23.440 0.436 1.00 52.16 104 ARG A O 1
ATOM 789 N N . MET A 1 105 ? 13.704 -25.366 1.273 1.00 51.12 105 MET A N 1
ATOM 790 C CA . MET A 1 105 ? 14.914 -26.130 0.984 1.00 51.12 105 MET A CA 1
ATOM 791 C C . MET A 1 105 ? 15.172 -26.116 -0.527 1.00 51.12 105 MET A C 1
ATOM 793 O O . MET A 1 105 ? 14.268 -26.352 -1.326 1.00 51.12 105 MET A O 1
ATOM 797 N N . ARG A 1 106 ? 16.408 -25.791 -0.921 1.00 61.94 106 ARG A N 1
ATOM 798 C CA . ARG A 1 106 ? 16.829 -25.755 -2.326 1.00 61.94 106 ARG A CA 1
ATOM 799 C C . ARG A 1 106 ? 16.953 -27.193 -2.830 1.00 61.94 106 ARG A C 1
ATOM 801 O O . ARG A 1 106 ? 17.990 -27.820 -2.636 1.00 61.94 106 ARG A O 1
ATOM 808 N N . GLU A 1 107 ? 15.900 -27.716 -3.444 1.00 61.88 107 GLU A N 1
ATOM 809 C CA . GLU A 1 107 ? 15.956 -29.005 -4.134 1.00 61.88 107 GLU A CA 1
ATOM 810 C C . GLU A 1 107 ? 16.687 -28.847 -5.477 1.00 61.88 107 GLU A C 1
ATOM 812 O O . GLU A 1 107 ? 16.405 -27.933 -6.257 1.00 61.88 107 GLU A O 1
ATOM 817 N N . LEU A 1 108 ? 17.645 -29.734 -5.746 1.00 63.31 108 LEU A N 1
ATOM 818 C CA . LEU A 1 108 ? 18.355 -29.807 -7.022 1.00 63.31 108 LEU A CA 1
ATOM 819 C C . LEU A 1 108 ? 17.795 -30.968 -7.845 1.00 63.31 108 LEU A C 1
ATOM 821 O O . LEU A 1 108 ? 17.512 -32.041 -7.312 1.00 63.31 108 LEU A O 1
ATOM 825 N N . ASN A 1 109 ? 17.664 -30.756 -9.149 1.00 67.31 109 ASN A N 1
ATOM 826 C CA . ASN A 1 109 ? 17.428 -31.823 -10.110 1.00 67.31 109 ASN A CA 1
ATOM 827 C C . ASN A 1 109 ? 18.679 -32.725 -10.226 1.00 67.31 109 ASN A C 1
ATOM 829 O O . ASN A 1 109 ? 19.781 -32.308 -9.852 1.00 67.31 109 ASN A O 1
ATOM 833 N N . PRO A 1 110 ? 18.554 -33.945 -10.786 1.00 53.41 110 PRO A N 1
ATOM 834 C CA . PRO A 1 110 ? 19.678 -34.873 -10.972 1.00 53.41 110 PRO A CA 1
ATOM 835 C C . PRO A 1 110 ? 20.826 -34.326 -11.839 1.00 53.41 110 PRO A C 1
ATOM 837 O O . PRO A 1 110 ? 21.946 -34.820 -11.760 1.00 53.41 110 PRO A O 1
ATOM 840 N N . ASP A 1 111 ? 20.554 -33.309 -12.657 1.00 57.06 111 ASP A N 1
ATOM 841 C CA . ASP A 1 111 ? 21.525 -32.598 -13.497 1.00 57.06 111 ASP A CA 1
ATOM 842 C C . ASP A 1 111 ? 22.241 -31.441 -12.763 1.00 57.06 111 ASP A C 1
ATOM 844 O O . ASP A 1 111 ? 23.064 -30.740 -13.352 1.00 57.06 111 ASP A O 1
ATOM 848 N N . GLY A 1 112 ? 21.929 -31.219 -11.480 1.00 56.91 112 GLY A N 1
ATOM 849 C CA . GLY A 1 112 ? 22.475 -30.132 -10.667 1.00 56.91 112 GLY A CA 1
ATOM 850 C C . GLY A 1 112 ? 21.801 -28.770 -10.879 1.00 56.91 112 GLY A C 1
ATOM 851 O O . GLY A 1 112 ? 22.257 -27.778 -10.303 1.00 56.91 112 GLY A O 1
ATOM 852 N N . SER A 1 113 ? 20.726 -28.692 -11.674 1.00 62.03 113 SER A N 1
ATOM 853 C CA . SER A 1 113 ? 19.914 -27.480 -11.831 1.00 62.03 113 SER A CA 1
ATOM 854 C C . SER A 1 113 ? 18.960 -27.272 -10.645 1.00 62.03 113 SER A C 1
ATOM 856 O O . SER A 1 113 ? 18.578 -28.213 -9.953 1.00 62.03 113 SER A O 1
ATOM 858 N N . LEU A 1 114 ? 18.583 -26.019 -10.370 1.00 65.94 114 LEU A N 1
ATOM 859 C CA . LEU A 1 114 ? 17.638 -25.690 -9.297 1.00 65.94 114 LEU A CA 1
ATOM 860 C C . LEU A 1 114 ? 16.211 -26.069 -9.706 1.00 65.94 114 LEU A C 1
ATOM 862 O O . LEU A 1 114 ? 15.693 -25.554 -10.700 1.00 65.94 114 LEU A O 1
ATOM 866 N N . ARG A 1 115 ? 15.549 -26.901 -8.898 1.00 66.19 115 ARG A N 1
ATOM 867 C CA . ARG A 1 115 ? 14.115 -27.163 -9.030 1.00 66.19 115 ARG A CA 1
ATOM 868 C C . ARG A 1 115 ? 13.353 -25.903 -8.592 1.00 66.19 115 ARG A C 1
ATOM 870 O O . ARG A 1 115 ? 13.639 -25.348 -7.535 1.00 66.19 115 ARG A O 1
ATOM 877 N N . ASN A 1 116 ? 12.415 -25.423 -9.412 1.00 71.06 116 ASN A N 1
ATOM 878 C CA . ASN A 1 116 ? 11.600 -24.219 -9.158 1.00 71.06 116 ASN A CA 1
ATOM 879 C C . ASN A 1 116 ? 12.403 -22.911 -8.965 1.00 71.06 116 ASN A C 1
ATOM 881 O O . ASN A 1 116 ? 12.092 -22.085 -8.107 1.00 71.06 116 ASN A O 1
ATOM 885 N N . ALA A 1 117 ? 13.438 -22.689 -9.783 1.00 72.56 117 ALA A N 1
ATOM 886 C CA . ALA A 1 117 ? 14.277 -21.487 -9.719 1.00 72.56 117 ALA A CA 1
ATOM 887 C C . ALA A 1 117 ? 13.489 -20.164 -9.826 1.00 72.56 117 ALA A C 1
ATOM 889 O O . ALA A 1 117 ? 13.843 -19.186 -9.169 1.00 72.56 117 ALA A O 1
ATOM 890 N N . GLN A 1 118 ? 12.414 -20.137 -10.619 1.00 77.50 118 GLN A N 1
ATOM 891 C CA . GLN A 1 118 ? 11.570 -18.954 -10.796 1.00 77.50 118 GLN A CA 1
ATOM 892 C C . GLN A 1 118 ? 10.821 -18.573 -9.510 1.00 77.50 118 GLN A C 1
ATOM 894 O O . GLN A 1 118 ? 10.782 -17.393 -9.167 1.00 77.50 118 GLN A O 1
ATOM 899 N N . ASP A 1 119 ? 10.319 -19.559 -8.764 1.00 76.62 119 ASP A N 1
ATOM 900 C CA . ASP A 1 119 ? 9.634 -19.331 -7.487 1.00 76.62 119 ASP A CA 1
ATOM 901 C C . ASP A 1 119 ? 10.614 -18.833 -6.418 1.00 76.62 119 ASP A C 1
ATOM 903 O O . ASP A 1 119 ? 10.331 -17.870 -5.712 1.00 76.62 119 ASP A O 1
ATOM 907 N N . LEU A 1 120 ? 11.810 -19.431 -6.346 1.00 77.94 120 LEU A N 1
ATOM 908 C CA . LEU A 1 120 ? 12.857 -19.021 -5.400 1.00 77.94 120 LEU A CA 1
ATOM 909 C C . LEU A 1 120 ? 13.363 -17.595 -5.664 1.00 77.94 120 LEU A C 1
ATOM 911 O O . LEU A 1 120 ? 13.672 -16.855 -4.730 1.00 77.94 120 LEU A O 1
ATOM 915 N N . LEU A 1 121 ? 13.464 -17.209 -6.937 1.00 81.00 121 LEU A N 1
ATOM 916 C CA . LEU A 1 121 ? 13.791 -15.842 -7.340 1.00 81.00 121 LEU A CA 1
ATOM 917 C C . LEU A 1 121 ? 12.647 -14.877 -6.999 1.00 81.00 121 LEU A C 1
ATOM 919 O O . LEU A 1 121 ? 12.905 -13.795 -6.467 1.00 81.00 121 LEU A O 1
ATOM 923 N N . GLY A 1 122 ? 11.399 -15.290 -7.236 1.00 77.81 122 GLY A N 1
ATOM 924 C CA . GLY A 1 122 ? 10.197 -14.543 -6.872 1.00 77.81 122 GLY A CA 1
ATOM 925 C C . GLY A 1 122 ? 10.101 -14.256 -5.373 1.00 77.81 122 GLY A C 1
ATOM 926 O O . GLY A 1 122 ? 9.863 -13.108 -4.997 1.00 77.81 122 GLY A O 1
ATOM 927 N N . ASP A 1 123 ? 10.400 -15.244 -4.524 1.00 78.44 123 ASP A N 1
ATOM 928 C CA . ASP A 1 123 ? 10.422 -15.101 -3.059 1.00 78.44 123 ASP A CA 1
ATOM 929 C C . ASP A 1 123 ? 11.462 -14.052 -2.588 1.00 78.44 123 ASP A C 1
ATOM 931 O O . ASP A 1 123 ? 11.294 -13.434 -1.536 1.00 78.44 123 ASP A O 1
ATOM 935 N N . GLN A 1 124 ? 12.516 -13.786 -3.375 1.00 74.06 124 GLN A N 1
ATOM 936 C CA . GLN A 1 124 ? 13.494 -12.713 -3.116 1.00 74.06 124 GLN A CA 1
ATOM 937 C C . GLN A 1 124 ? 13.210 -11.399 -3.868 1.00 74.06 124 GLN A C 1
ATOM 939 O O . GLN A 1 124 ? 14.003 -10.458 -3.802 1.00 74.06 124 GLN A O 1
ATOM 944 N N . GLY A 1 125 ? 12.073 -11.305 -4.562 1.00 76.94 125 GLY A N 1
ATOM 945 C CA . GLY A 1 125 ? 11.649 -10.121 -5.312 1.00 76.94 125 GLY A CA 1
ATOM 946 C C . GLY A 1 125 ? 12.227 -10.013 -6.727 1.00 76.94 125 GLY A C 1
ATOM 947 O O . GLY A 1 125 ? 11.962 -9.027 -7.418 1.00 76.94 125 GLY A O 1
ATOM 948 N N . PHE A 1 126 ? 12.989 -11.006 -7.193 1.00 86.38 126 PHE A N 1
ATOM 949 C CA . PHE A 1 126 ? 13.537 -11.062 -8.551 1.00 86.38 126 PHE A CA 1
ATOM 950 C C . PHE A 1 126 ? 12.482 -11.560 -9.545 1.00 86.38 126 PHE A C 1
ATOM 952 O O . PHE A 1 126 ? 12.543 -12.681 -10.043 1.00 86.38 126 PHE A O 1
ATOM 959 N N . VAL A 1 127 ? 11.500 -10.706 -9.823 1.00 87.88 127 VAL A N 1
ATOM 960 C CA . VAL A 1 127 ? 10.411 -10.967 -10.775 1.00 87.88 127 VAL A CA 1
ATOM 961 C C . VAL A 1 127 ? 10.643 -10.255 -12.110 1.00 87.88 127 VAL A C 1
ATOM 963 O O . VAL A 1 127 ? 11.436 -9.315 -12.202 1.00 87.88 127 VAL A O 1
ATOM 966 N N . LEU A 1 128 ? 9.928 -10.672 -13.158 1.00 87.00 128 LEU A N 1
ATOM 967 C CA . LEU A 1 128 ? 9.920 -9.967 -14.443 1.00 87.00 128 LEU A CA 1
ATOM 968 C C . LEU A 1 128 ? 9.576 -8.481 -14.248 1.00 87.00 128 LEU A C 1
ATOM 970 O O . LEU A 1 128 ? 8.644 -8.132 -13.526 1.00 87.00 128 LEU A O 1
ATOM 974 N N . GLY A 1 129 ? 10.347 -7.602 -14.885 1.00 84.62 129 GLY A N 1
ATOM 975 C CA . GLY A 1 129 ? 10.217 -6.151 -14.763 1.00 84.62 129 GLY A CA 1
ATOM 976 C C . GLY A 1 129 ? 10.907 -5.541 -13.537 1.00 84.62 129 GLY A C 1
ATOM 977 O O . GLY A 1 129 ? 11.034 -4.315 -13.483 1.00 84.62 129 GLY A O 1
ATOM 978 N N . ALA A 1 130 ? 11.400 -6.344 -12.585 1.00 86.69 130 ALA A N 1
ATOM 979 C CA . ALA A 1 130 ? 12.122 -5.831 -11.423 1.00 86.69 130 ALA A CA 1
ATOM 980 C C . ALA A 1 130 ? 13.460 -5.196 -11.829 1.00 86.69 130 ALA A C 1
ATOM 982 O O . ALA A 1 130 ? 14.207 -5.739 -12.649 1.00 86.69 130 ALA A O 1
ATOM 983 N N . CYS A 1 131 ? 13.778 -4.051 -11.220 1.00 88.50 131 CYS A N 1
ATOM 984 C CA . CYS A 1 131 ? 15.086 -3.417 -11.354 1.00 88.50 131 CYS A CA 1
ATOM 985 C C . CYS A 1 131 ? 16.046 -4.000 -10.317 1.00 88.50 131 CYS A C 1
ATOM 987 O O . CYS A 1 131 ? 15.711 -4.124 -9.136 1.00 88.50 131 CYS A O 1
ATOM 989 N N . ILE A 1 132 ? 17.243 -4.358 -10.762 1.00 90.12 132 ILE A N 1
ATOM 990 C CA . ILE A 1 132 ? 18.267 -5.027 -9.969 1.00 90.12 132 ILE A CA 1
ATOM 991 C C . ILE A 1 132 ? 19.593 -4.288 -10.075 1.00 90.12 132 ILE A C 1
ATOM 993 O O . ILE A 1 132 ? 19.922 -3.699 -11.103 1.00 90.12 132 ILE A O 1
ATOM 997 N N . LYS A 1 133 ? 20.385 -4.355 -9.012 1.00 90.19 133 LYS A N 1
ATOM 998 C CA . LYS A 1 133 ? 21.764 -3.878 -8.999 1.00 90.19 133 LYS A CA 1
ATOM 999 C C . LYS A 1 133 ? 22.664 -4.893 -8.322 1.00 90.19 133 LYS A C 1
ATOM 1001 O O . LYS A 1 133 ? 22.226 -5.625 -7.429 1.00 90.19 133 LYS A O 1
ATOM 1006 N N . LYS A 1 134 ? 23.927 -4.914 -8.727 1.00 87.31 134 LYS A N 1
ATOM 1007 C CA . LYS A 1 134 ? 24.933 -5.786 -8.126 1.00 87.31 134 LYS A CA 1
ATOM 1008 C C . LYS A 1 134 ? 25.708 -5.017 -7.052 1.00 87.31 134 LYS A C 1
ATOM 1010 O O . LYS A 1 134 ? 26.287 -3.969 -7.319 1.00 87.31 134 LYS A O 1
ATOM 1015 N N . LYS A 1 135 ? 25.676 -5.496 -5.807 1.00 80.88 135 LYS A N 1
ATOM 1016 C CA . LYS A 1 135 ? 26.406 -4.945 -4.658 1.00 80.88 135 LYS A CA 1
ATOM 1017 C C . LYS A 1 135 ? 27.898 -4.866 -4.991 1.00 80.88 135 LYS A C 1
ATOM 1019 O O . LYS A 1 135 ? 28.492 -5.857 -5.395 1.00 80.88 135 LYS A O 1
ATOM 1024 N N . GLY A 1 136 ? 28.487 -3.691 -4.788 1.00 78.31 136 GLY A N 1
ATOM 1025 C CA . GLY A 1 136 ? 29.904 -3.434 -5.068 1.00 78.31 136 GLY A CA 1
ATOM 1026 C C . GLY A 1 136 ? 30.211 -3.048 -6.518 1.00 78.31 136 GLY A C 1
ATOM 1027 O O . GLY A 1 136 ? 31.298 -2.547 -6.782 1.00 78.31 136 GLY A O 1
ATOM 1028 N N . GLU A 1 137 ? 29.258 -3.187 -7.442 1.00 80.00 137 GLU A N 1
ATOM 1029 C CA . GLU A 1 137 ? 29.417 -2.781 -8.839 1.00 80.00 137 GLU A CA 1
ATOM 1030 C C . GLU A 1 137 ? 28.474 -1.621 -9.184 1.00 80.00 137 GLU A C 1
ATOM 1032 O O . GLU A 1 137 ? 27.400 -1.460 -8.608 1.00 80.00 137 GLU A O 1
ATOM 1037 N N . LYS A 1 138 ? 28.852 -0.799 -10.170 1.00 78.88 138 LYS A N 1
ATOM 1038 C CA . LYS A 1 138 ? 27.994 0.281 -10.701 1.00 78.88 138 LYS A CA 1
ATOM 1039 C C . LYS A 1 138 ? 27.000 -0.228 -11.759 1.00 78.88 138 LYS A C 1
ATOM 1041 O O . LYS A 1 138 ? 26.638 0.530 -12.665 1.00 78.88 138 LYS A O 1
ATOM 1046 N N . PHE A 1 139 ? 26.615 -1.500 -11.668 1.00 85.38 139 PHE A N 1
ATOM 1047 C CA . PHE A 1 139 ? 25.715 -2.160 -12.605 1.00 85.38 139 PHE A CA 1
ATOM 1048 C C . PHE A 1 139 ? 24.263 -2.046 -12.141 1.00 85.38 139 PHE A C 1
ATOM 1050 O O . PHE A 1 139 ? 23.940 -2.400 -11.003 1.00 85.38 139 PHE A O 1
ATOM 1057 N N . GLU A 1 140 ? 23.397 -1.602 -13.048 1.00 89.56 140 GLU A N 1
ATOM 1058 C CA . GLU A 1 140 ? 21.953 -1.509 -12.851 1.00 89.56 140 GLU A CA 1
ATOM 1059 C C . GLU A 1 140 ? 21.254 -2.083 -14.082 1.00 89.56 140 GLU A C 1
ATOM 1061 O O . GLU A 1 140 ? 21.596 -1.749 -15.215 1.00 89.56 140 GLU A O 1
ATOM 1066 N N . GLY A 1 141 ? 20.278 -2.957 -13.865 1.00 90.25 141 GLY A N 1
ATOM 1067 C CA . GLY A 1 141 ? 19.572 -3.630 -14.944 1.00 90.25 141 GLY A CA 1
ATOM 1068 C C . GLY A 1 141 ? 18.122 -3.928 -14.600 1.00 90.25 141 GLY A C 1
ATOM 1069 O O . GLY A 1 141 ? 17.700 -3.799 -13.453 1.00 90.25 141 GLY A O 1
ATOM 1070 N N . GLN A 1 142 ? 17.360 -4.356 -15.597 1.00 92.12 142 GLN A N 1
ATOM 1071 C CA . GLN A 1 142 ? 15.982 -4.801 -15.451 1.00 92.12 142 GLN A CA 1
ATOM 1072 C C . GLN A 1 142 ? 15.845 -6.250 -15.909 1.00 92.12 142 GLN A C 1
ATOM 1074 O O . GLN A 1 142 ? 16.332 -6.620 -16.979 1.00 92.12 142 GLN A O 1
ATOM 1079 N N . ILE A 1 143 ? 15.158 -7.071 -15.118 1.00 92.00 143 ILE A N 1
ATOM 1080 C CA . ILE A 1 143 ? 14.843 -8.447 -15.508 1.00 92.00 143 ILE A CA 1
ATOM 1081 C C . ILE A 1 143 ? 13.805 -8.406 -16.634 1.00 92.00 143 ILE A C 1
ATOM 1083 O O . ILE A 1 143 ? 12.689 -7.927 -16.444 1.00 92.00 143 ILE A O 1
ATOM 1087 N N . THR A 1 144 ? 14.172 -8.913 -17.808 1.00 91.19 144 THR A N 1
ATOM 1088 C CA . THR A 1 144 ? 13.326 -8.926 -19.017 1.00 91.19 144 THR A CA 1
ATOM 1089 C C . THR A 1 144 ? 12.875 -10.327 -19.415 1.00 91.19 144 THR A C 1
ATOM 1091 O O . THR A 1 144 ? 11.907 -10.465 -20.154 1.00 91.19 144 THR A O 1
ATOM 1094 N N . GLY A 1 145 ? 13.529 -11.367 -18.894 1.00 87.69 145 GLY A N 1
ATOM 1095 C CA . GLY A 1 145 ? 13.158 -12.755 -19.143 1.00 87.69 145 GLY A CA 1
ATOM 1096 C C . GLY A 1 145 ? 13.653 -13.679 -18.039 1.00 87.69 145 GLY A C 1
ATOM 1097 O O . GLY A 1 145 ? 14.685 -13.421 -17.421 1.00 87.69 145 GLY A O 1
ATOM 1098 N N . MET A 1 146 ? 12.925 -14.764 -17.805 1.00 87.12 146 MET A N 1
ATOM 1099 C CA . MET A 1 146 ? 13.306 -15.849 -16.902 1.00 87.12 146 MET A CA 1
ATOM 1100 C C . MET A 1 146 ? 13.015 -17.156 -17.633 1.00 87.12 146 MET A C 1
ATOM 1102 O O . MET A 1 146 ? 11.883 -17.375 -18.053 1.00 87.12 146 MET A O 1
ATOM 1106 N N . ASP A 1 147 ? 14.036 -17.983 -17.823 1.00 83.75 147 ASP A N 1
ATOM 1107 C CA . ASP A 1 147 ? 13.946 -19.259 -18.529 1.00 83.75 147 ASP A CA 1
ATOM 1108 C C . ASP A 1 147 ? 14.689 -20.327 -17.722 1.00 83.75 147 ASP A C 1
ATOM 1110 O O . ASP A 1 147 ? 15.924 -20.385 -17.715 1.00 83.75 147 ASP A O 1
ATOM 1114 N N . GLY A 1 148 ? 13.927 -21.114 -16.960 1.00 78.44 148 GLY A N 1
ATOM 1115 C CA . GLY A 1 148 ? 14.450 -22.143 -16.064 1.00 78.44 148 GLY A CA 1
ATOM 1116 C C . GLY A 1 148 ? 15.511 -21.602 -15.101 1.00 78.44 148 GLY A C 1
ATOM 1117 O O . GLY A 1 148 ? 15.217 -20.831 -14.189 1.00 78.44 148 GLY A O 1
ATOM 1118 N N . SER A 1 149 ? 16.761 -22.020 -15.305 1.00 78.56 149 SER A N 1
ATOM 1119 C CA . SER A 1 149 ? 17.922 -21.627 -14.498 1.00 78.56 149 SER A CA 1
ATOM 1120 C C . SER A 1 149 ? 18.586 -20.320 -14.942 1.00 78.56 149 SER A C 1
ATOM 1122 O O . SER A 1 149 ? 19.547 -19.891 -14.309 1.00 78.56 149 SER A O 1
ATOM 1124 N N . SER A 1 150 ? 18.107 -19.675 -16.006 1.00 85.19 150 SER A N 1
ATOM 1125 C CA . SER A 1 150 ? 18.702 -18.467 -16.577 1.00 85.19 150 SER A CA 1
ATOM 1126 C C . SER A 1 150 ? 17.780 -17.253 -16.472 1.00 85.19 150 SER A C 1
ATOM 1128 O O . SER A 1 150 ? 16.588 -17.320 -16.753 1.00 85.19 150 SER A O 1
ATOM 1130 N N . VAL A 1 151 ? 18.356 -16.105 -16.134 1.00 88.69 151 VAL A N 1
ATOM 1131 C CA . VAL A 1 151 ? 17.681 -14.810 -16.029 1.00 88.69 151 VAL A CA 1
ATOM 1132 C C . VAL A 1 151 ? 18.280 -13.862 -17.059 1.00 88.69 151 VAL A C 1
ATOM 1134 O O . VAL A 1 151 ? 19.494 -13.687 -17.131 1.00 88.69 151 VAL A O 1
ATOM 1137 N N . THR A 1 152 ? 17.431 -13.242 -17.869 1.00 91.56 152 THR A N 1
ATOM 1138 C CA . THR A 1 152 ? 17.834 -12.243 -18.861 1.00 91.56 152 THR A CA 1
ATOM 1139 C C . THR A 1 152 ? 17.663 -10.853 -18.266 1.00 91.56 152 THR A C 1
ATOM 1141 O O . THR A 1 152 ? 16.560 -10.456 -17.882 1.00 91.56 152 THR A O 1
ATOM 1144 N N . VAL A 1 153 ? 18.759 -10.106 -18.191 1.00 91.31 153 VAL A N 1
ATOM 1145 C CA . VAL A 1 153 ? 18.845 -8.778 -17.587 1.00 91.31 153 VAL A CA 1
ATOM 1146 C C . VAL A 1 153 ? 19.245 -7.778 -18.662 1.00 91.31 153 VAL A C 1
ATOM 1148 O O . VAL A 1 153 ? 20.276 -7.934 -19.308 1.00 91.31 153 VAL A O 1
ATOM 1151 N N . LYS A 1 154 ? 18.446 -6.732 -18.843 1.00 91.56 154 LYS A N 1
ATOM 1152 C CA . LYS A 1 154 ? 18.781 -5.601 -19.706 1.00 91.56 154 LYS A CA 1
ATOM 1153 C C . LYS A 1 154 ? 19.481 -4.528 -18.877 1.00 91.56 154 LYS A C 1
ATOM 1155 O O . LYS A 1 154 ? 18.906 -4.061 -17.901 1.00 91.56 154 LYS A O 1
ATOM 1160 N N . ASP A 1 155 ? 20.696 -4.148 -19.245 1.00 90.50 155 ASP A N 1
ATOM 1161 C CA . ASP A 1 155 ? 21.434 -3.042 -18.628 1.00 90.50 155 ASP A CA 1
ATOM 1162 C C . ASP A 1 155 ? 20.707 -1.715 -18.893 1.00 90.50 155 ASP A C 1
ATOM 1164 O O . ASP A 1 155 ? 20.380 -1.388 -20.037 1.00 90.50 155 ASP A O 1
ATOM 1168 N N . LEU A 1 156 ? 20.450 -0.949 -17.833 1.00 84.75 156 LEU A N 1
ATOM 1169 C CA . LEU A 1 156 ? 19.752 0.334 -17.915 1.00 84.75 156 LEU A CA 1
ATOM 1170 C C . LEU A 1 156 ? 20.623 1.452 -18.508 1.00 84.75 156 LEU A C 1
ATOM 1172 O O . LEU A 1 156 ? 20.078 2.410 -19.047 1.00 84.75 156 LEU A O 1
ATOM 1176 N N . LYS A 1 157 ? 21.957 1.344 -18.443 1.00 83.50 157 LYS A N 1
ATOM 1177 C CA . LYS A 1 157 ? 22.885 2.360 -18.972 1.00 83.50 157 LYS A CA 1
ATOM 1178 C C . LYS A 1 157 ? 23.232 2.129 -20.433 1.00 83.50 157 LYS A C 1
ATOM 1180 O O . LYS A 1 157 ? 23.214 3.066 -21.223 1.00 83.50 157 LYS A O 1
ATOM 1185 N N . SER A 1 158 ? 23.598 0.896 -20.776 1.00 84.12 158 SER A N 1
ATOM 1186 C CA . SER A 1 158 ? 24.064 0.554 -22.125 1.00 84.12 158 SER A CA 1
ATOM 1187 C C . SER A 1 158 ? 22.958 0.007 -23.029 1.00 84.12 158 SER A C 1
ATOM 1189 O O . SER A 1 158 ? 23.136 -0.060 -24.243 1.00 84.12 158 SER A O 1
ATOM 1191 N N . GLY A 1 159 ? 21.825 -0.421 -22.458 1.00 82.69 159 GLY A N 1
ATOM 1192 C CA . GLY A 1 159 ? 20.775 -1.138 -23.183 1.00 82.69 159 GLY A CA 1
ATOM 1193 C C . GLY A 1 159 ? 21.145 -2.577 -23.562 1.00 82.69 159 GLY A C 1
ATOM 1194 O O . GLY A 1 159 ? 20.312 -3.270 -24.149 1.00 82.69 159 GLY A O 1
ATOM 1195 N N . GLY A 1 160 ? 22.361 -3.029 -23.232 1.00 86.81 160 GLY A N 1
ATOM 1196 C CA . GLY A 1 160 ? 22.851 -4.373 -23.518 1.00 86.81 160 GLY A CA 1
ATOM 1197 C C . GLY A 1 160 ? 22.074 -5.453 -22.768 1.00 86.81 160 GLY A C 1
ATOM 1198 O O . GLY A 1 160 ? 21.509 -5.212 -21.703 1.00 86.81 160 GLY A O 1
ATOM 1199 N N . VAL A 1 161 ? 22.048 -6.663 -23.324 1.00 89.50 161 VAL A N 1
ATOM 1200 C CA . VAL A 1 161 ? 21.350 -7.811 -22.733 1.00 89.50 161 VAL A CA 1
ATOM 1201 C C . VAL A 1 161 ? 22.371 -8.797 -22.178 1.00 89.50 161 VAL A C 1
ATOM 1203 O O . VAL A 1 161 ? 23.283 -9.225 -22.881 1.00 89.50 161 VAL A O 1
ATOM 1206 N N . LEU A 1 162 ? 22.203 -9.164 -20.912 1.00 89.12 162 LEU A N 1
ATOM 1207 C CA . LEU A 1 162 ? 23.049 -10.093 -20.174 1.00 89.12 162 LEU A CA 1
ATOM 1208 C C . LEU A 1 162 ? 22.227 -11.304 -19.743 1.00 89.12 162 LEU A C 1
ATOM 1210 O O . LEU A 1 162 ? 21.094 -11.168 -19.285 1.00 89.12 162 LEU A O 1
ATOM 1214 N N . LYS A 1 163 ? 22.816 -12.495 -19.846 1.00 89.75 163 LYS A N 1
ATOM 1215 C CA . LYS A 1 163 ? 22.233 -13.733 -19.323 1.00 89.75 163 LYS A CA 1
ATOM 1216 C C . LYS A 1 163 ? 22.968 -14.108 -18.038 1.00 89.75 163 LYS A C 1
ATOM 1218 O O . LYS A 1 163 ? 24.175 -14.327 -18.061 1.00 89.75 163 LYS A O 1
ATOM 1223 N N . VAL A 1 164 ? 22.246 -14.147 -16.925 1.00 87.25 164 VAL A N 1
ATOM 1224 C CA . VAL A 1 164 ? 22.761 -14.421 -15.577 1.00 87.25 164 VAL A CA 1
ATOM 1225 C C . VAL A 1 164 ? 22.162 -15.733 -15.082 1.00 87.25 164 VAL A C 1
ATOM 1227 O O . VAL A 1 164 ? 20.991 -16.008 -15.330 1.00 87.25 164 VAL A O 1
ATOM 1230 N N . GLN A 1 165 ? 22.936 -16.562 -14.384 1.00 86.38 165 GLN A N 1
ATOM 1231 C CA . GLN A 1 165 ? 22.391 -17.783 -13.793 1.00 86.38 165 GLN A CA 1
ATOM 1232 C C . GLN A 1 165 ? 21.563 -17.449 -12.546 1.00 86.38 165 GLN A C 1
ATOM 1234 O O . GLN A 1 165 ? 21.981 -16.669 -11.690 1.00 86.38 165 GLN A O 1
ATOM 1239 N N . ALA A 1 166 ? 20.404 -18.089 -12.400 1.00 83.44 166 ALA A N 1
ATOM 1240 C CA . ALA A 1 166 ? 19.517 -17.953 -11.245 1.00 83.44 166 ALA A CA 1
ATOM 1241 C C . ALA A 1 166 ? 20.251 -18.246 -9.928 1.00 83.44 166 ALA A C 1
ATOM 1243 O O . ALA A 1 166 ? 20.056 -17.559 -8.926 1.00 83.44 166 ALA A O 1
ATOM 1244 N N . ARG A 1 167 ? 21.160 -19.231 -9.948 1.00 80.75 167 ARG A N 1
ATOM 1245 C CA . ARG A 1 167 ? 22.020 -19.568 -8.809 1.00 80.75 167 ARG A CA 1
ATOM 1246 C C . ARG A 1 167 ? 22.869 -18.378 -8.359 1.00 80.75 167 ARG A C 1
ATOM 1248 O O . ARG A 1 167 ? 22.941 -18.122 -7.162 1.00 80.75 167 ARG A O 1
ATOM 1255 N N . ASP A 1 168 ? 23.457 -17.637 -9.294 1.00 82.81 168 ASP A N 1
ATOM 1256 C CA . ASP A 1 168 ? 24.326 -16.494 -8.987 1.00 82.81 168 ASP A CA 1
ATOM 1257 C C . ASP A 1 168 ? 23.530 -15.336 -8.380 1.00 82.81 168 ASP A C 1
ATOM 1259 O O . ASP A 1 168 ? 24.017 -14.640 -7.491 1.00 82.81 168 ASP A O 1
ATOM 1263 N N . MET A 1 169 ? 22.275 -15.161 -8.803 1.00 82.69 169 MET A N 1
ATOM 1264 C CA . MET A 1 169 ? 21.372 -14.183 -8.193 1.00 82.69 169 MET A CA 1
ATOM 1265 C C . MET A 1 169 ? 20.979 -14.571 -6.758 1.00 82.69 169 MET A C 1
ATOM 1267 O O . MET A 1 169 ? 20.946 -13.710 -5.881 1.00 82.69 169 MET A O 1
ATOM 1271 N N . LEU A 1 170 ? 20.764 -15.865 -6.494 1.00 78.56 170 LEU A N 1
ATOM 1272 C CA . LEU A 1 170 ? 20.360 -16.402 -5.184 1.00 78.56 170 LEU A CA 1
ATOM 1273 C C . LEU A 1 170 ? 21.512 -16.585 -4.178 1.00 78.56 170 LEU A C 1
ATOM 1275 O O . LEU A 1 170 ? 21.263 -16.752 -2.979 1.00 78.56 170 LEU A O 1
ATOM 1279 N N . CYS A 1 171 ? 22.763 -16.632 -4.638 1.00 72.88 171 CYS A N 1
ATOM 1280 C CA . CYS A 1 171 ? 23.945 -16.910 -3.812 1.00 72.88 171 CYS A CA 1
ATOM 1281 C C . CYS A 1 171 ? 24.631 -15.660 -3.240 1.00 72.88 171 CYS A C 1
ATOM 1283 O O . CYS A 1 171 ? 25.677 -15.802 -2.613 1.00 72.88 171 CYS A O 1
ATOM 1285 N N . SER A 1 172 ? 23.993 -14.488 -3.350 1.00 64.50 172 SER A N 1
ATOM 1286 C CA . SER A 1 172 ? 24.420 -13.159 -2.876 1.00 64.50 172 SER A CA 1
ATOM 1287 C C . SER A 1 172 ? 25.164 -12.306 -3.907 1.00 64.50 172 SER A C 1
ATOM 1289 O O . SER A 1 172 ? 25.858 -12.792 -4.791 1.00 64.50 172 SER A O 1
ATOM 1291 N N . GLY A 1 173 ? 24.974 -10.990 -3.792 1.00 76.69 173 GLY A N 1
ATOM 1292 C CA . GLY A 1 173 ? 25.570 -9.985 -4.672 1.00 76.69 173 GLY A CA 1
ATOM 1293 C C . GLY A 1 173 ? 24.534 -9.182 -5.445 1.00 76.69 173 GLY A C 1
ATOM 1294 O O . GLY A 1 173 ? 24.803 -8.041 -5.780 1.00 76.69 173 GLY A O 1
ATOM 1295 N N . TRP A 1 174 ? 23.324 -9.696 -5.643 1.00 85.56 174 TRP A N 1
ATOM 1296 C CA . TRP A 1 174 ? 22.252 -8.988 -6.341 1.00 85.56 174 TRP A CA 1
ATOM 1297 C C . TRP A 1 174 ? 21.200 -8.478 -5.365 1.00 85.56 174 TRP A C 1
ATOM 1299 O O . TRP A 1 174 ? 20.889 -9.143 -4.380 1.00 85.56 174 TRP A O 1
ATOM 1309 N N . ILE A 1 175 ? 20.670 -7.283 -5.618 1.00 85.81 175 ILE A N 1
ATOM 1310 C CA . ILE A 1 175 ? 19.549 -6.718 -4.863 1.00 85.81 175 ILE A CA 1
ATOM 1311 C C . ILE A 1 175 ? 18.579 -6.012 -5.794 1.00 85.81 175 ILE A C 1
ATOM 1313 O O . ILE A 1 175 ? 18.985 -5.324 -6.731 1.00 85.81 175 ILE A O 1
ATOM 1317 N N . THR A 1 176 ? 17.293 -6.155 -5.504 1.00 86.50 176 THR A N 1
ATOM 1318 C CA . THR A 1 176 ? 16.236 -5.396 -6.165 1.00 86.50 176 THR A CA 1
ATOM 1319 C C . THR A 1 176 ? 16.193 -3.973 -5.626 1.00 86.50 176 THR A C 1
ATOM 1321 O O . THR A 1 176 ? 16.381 -3.745 -4.428 1.00 86.50 176 THR A O 1
ATOM 1324 N N . PHE A 1 177 ? 15.896 -3.007 -6.482 1.00 84.94 177 PHE A N 1
ATOM 1325 C CA . PHE A 1 177 ? 15.602 -1.641 -6.070 1.00 84.94 177 PHE A CA 1
ATOM 1326 C C . PHE A 1 177 ? 14.419 -1.100 -6.870 1.00 84.94 177 PHE A C 1
ATOM 1328 O O . PHE A 1 177 ? 14.120 -1.579 -7.960 1.00 84.94 177 PHE A O 1
ATOM 1335 N N . LYS A 1 178 ? 13.739 -0.092 -6.326 1.00 79.38 178 LYS A N 1
ATOM 1336 C CA . LYS A 1 178 ? 12.761 0.693 -7.080 1.00 79.38 178 LYS A CA 1
ATOM 1337 C C . LYS A 1 178 ? 13.469 1.957 -7.570 1.00 79.38 178 LYS A C 1
ATOM 1339 O O . LYS A 1 178 ? 13.952 2.709 -6.717 1.00 79.38 178 LYS A O 1
ATOM 1344 N N . PRO A 1 179 ? 13.594 2.184 -8.890 1.00 72.62 179 PRO A N 1
ATOM 1345 C CA . PRO A 1 179 ? 14.123 3.437 -9.407 1.00 72.62 179 PRO A CA 1
ATOM 1346 C C . PRO A 1 179 ? 13.323 4.601 -8.829 1.00 72.62 179 PRO A C 1
ATOM 1348 O O . PRO A 1 179 ? 12.104 4.502 -8.660 1.00 72.62 179 PRO A O 1
ATOM 1351 N N . LYS A 1 180 ? 14.004 5.703 -8.506 1.00 67.44 180 LYS A N 1
ATOM 1352 C CA . LYS A 1 180 ? 13.294 6.946 -8.203 1.00 67.44 180 LYS A CA 1
ATOM 1353 C C . LYS A 1 180 ? 12.522 7.332 -9.461 1.00 67.44 180 LYS A C 1
ATOM 1355 O O . LYS A 1 180 ? 13.092 7.275 -10.547 1.00 67.44 180 LYS A O 1
ATOM 1360 N N . ALA A 1 181 ? 11.242 7.669 -9.307 1.00 61.81 181 ALA A N 1
ATOM 1361 C CA . ALA A 1 181 ? 10.440 8.154 -10.423 1.00 61.81 181 ALA A CA 1
ATOM 1362 C C . ALA A 1 181 ? 11.182 9.319 -11.084 1.00 61.81 181 ALA A C 1
ATOM 1364 O O . ALA A 1 181 ? 11.649 10.221 -10.379 1.00 61.81 181 ALA A O 1
ATOM 1365 N N . GLU A 1 182 ? 11.344 9.260 -12.405 1.00 55.97 182 GLU A N 1
ATOM 1366 C CA . GLU A 1 182 ? 11.945 10.372 -13.128 1.00 55.97 182 GLU A CA 1
ATOM 1367 C C . GLU A 1 182 ? 11.100 11.631 -12.911 1.00 55.97 182 GLU A C 1
ATOM 1369 O O . GLU A 1 182 ? 9.869 11.539 -12.822 1.00 55.97 182 GLU A O 1
ATOM 1374 N N . PRO A 1 183 ? 11.741 12.802 -12.768 1.00 56.28 183 PRO A N 1
ATOM 1375 C CA . PRO A 1 183 ? 11.021 14.052 -12.620 1.00 56.28 183 PRO A CA 1
ATOM 1376 C C . PRO A 1 183 ? 10.190 14.299 -13.880 1.00 56.28 183 PRO A C 1
ATOM 1378 O O . PRO A 1 183 ? 10.720 14.532 -14.964 1.00 56.28 183 PRO A O 1
ATOM 1381 N N . GLU A 1 184 ? 8.872 14.231 -13.729 1.00 58.03 184 GLU A N 1
ATOM 1382 C CA . GLU A 1 184 ? 7.940 14.530 -14.806 1.00 58.03 184 GLU A CA 1
ATOM 1383 C C . GLU A 1 184 ? 7.919 16.047 -15.034 1.00 58.03 184 GLU A C 1
ATOM 1385 O O . GLU A 1 184 ? 7.668 16.828 -14.111 1.00 58.03 184 GLU A O 1
ATOM 1390 N N . SER A 1 185 ? 8.228 16.480 -16.259 1.00 59.00 185 SER A N 1
ATOM 1391 C CA . SER A 1 185 ? 8.190 17.898 -16.610 1.00 59.00 185 SER A CA 1
ATOM 1392 C C . SER A 1 185 ? 6.741 18.344 -16.772 1.00 59.00 185 SER A C 1
ATOM 1394 O O . SER A 1 185 ? 6.039 17.937 -17.699 1.00 59.00 185 SER A O 1
ATOM 1396 N N . ILE A 1 186 ? 6.285 19.193 -15.856 1.00 59.84 186 ILE A N 1
ATOM 1397 C CA . ILE A 1 186 ? 4.950 19.781 -15.911 1.00 59.84 186 ILE A CA 1
ATOM 1398 C C . ILE A 1 186 ? 5.043 21.072 -16.725 1.00 59.84 186 ILE A C 1
ATOM 1400 O O . ILE A 1 186 ? 5.527 22.091 -16.240 1.00 59.84 186 ILE A O 1
ATOM 1404 N N . ALA A 1 187 ? 4.545 21.036 -17.962 1.00 65.19 187 ALA A N 1
ATOM 1405 C CA . ALA A 1 187 ? 4.570 22.188 -18.867 1.00 65.19 187 ALA A CA 1
ATOM 1406 C C . ALA A 1 187 ? 3.695 23.371 -18.396 1.00 65.19 187 ALA A C 1
ATOM 1408 O O . ALA A 1 187 ? 3.912 24.505 -18.812 1.00 65.19 187 ALA A O 1
ATOM 1409 N N . SER A 1 188 ? 2.686 23.128 -17.550 1.00 62.28 188 SER A N 1
ATOM 1410 C CA . SER A 1 188 ? 1.831 24.180 -16.989 1.00 62.28 188 SER A CA 1
ATOM 1411 C C . SER A 1 188 ? 1.234 23.765 -15.649 1.00 62.28 188 SER A C 1
ATOM 1413 O O . SER A 1 188 ? 0.589 22.728 -15.543 1.00 62.28 188 SER A O 1
ATOM 1415 N N . LEU A 1 189 ? 1.362 24.615 -14.628 1.00 62.03 189 LEU A N 1
ATOM 1416 C CA . LEU A 1 189 ? 0.757 24.386 -13.309 1.00 62.03 189 LEU A CA 1
ATOM 1417 C C . LEU A 1 189 ? -0.780 24.341 -13.355 1.00 62.03 189 LEU A C 1
ATOM 1419 O O . LEU A 1 189 ? -1.412 23.754 -12.480 1.00 62.03 189 LEU A O 1
ATOM 1423 N N . GLN A 1 190 ? -1.400 24.907 -14.395 1.00 65.31 190 GLN A N 1
ATOM 1424 C CA . GLN A 1 190 ? -2.856 24.898 -14.558 1.00 65.31 190 GLN A CA 1
ATOM 1425 C C . GLN A 1 190 ? -3.413 23.496 -14.858 1.00 65.31 190 GLN A C 1
ATOM 1427 O O . GLN A 1 190 ? -4.574 23.225 -14.545 1.00 65.31 190 GLN A O 1
ATOM 1432 N N . SER A 1 191 ? -2.613 22.591 -15.441 1.00 61.53 191 SER A N 1
ATOM 1433 C CA . SER A 1 191 ? -3.023 21.194 -15.656 1.00 61.53 191 SER A CA 1
ATOM 1434 C C . SER A 1 191 ? -2.996 20.370 -14.365 1.00 61.53 191 SER A C 1
ATOM 1436 O O . SER A 1 191 ? -3.702 19.370 -14.267 1.00 61.53 191 SER A O 1
ATOM 1438 N N . MET A 1 192 ? -2.249 20.830 -13.358 1.00 59.75 192 MET A N 1
ATOM 1439 C CA . MET A 1 192 ? -2.173 20.237 -12.022 1.00 59.75 192 MET A CA 1
ATOM 1440 C C . MET A 1 192 ? -3.223 20.798 -11.059 1.00 59.75 192 MET A C 1
ATOM 1442 O O . MET A 1 192 ? -3.213 20.456 -9.883 1.00 59.75 192 MET A O 1
ATOM 1446 N N . GLY A 1 193 ? -4.118 21.671 -11.528 1.00 59.78 193 GLY A N 1
ATOM 1447 C CA . GLY A 1 193 ? -5.131 22.289 -10.683 1.00 59.78 193 GLY A CA 1
ATOM 1448 C C . GLY A 1 193 ? -6.183 21.295 -10.155 1.00 59.78 193 GLY A C 1
ATOM 1449 O O . GLY A 1 193 ? -6.441 20.261 -10.783 1.00 59.78 193 GLY A O 1
ATOM 1450 N N . PRO A 1 194 ? -6.881 21.648 -9.059 1.00 57.66 194 PRO A N 1
ATOM 1451 C CA . PRO A 1 194 ? -7.819 20.768 -8.349 1.00 57.66 194 PRO A CA 1
ATOM 1452 C C . PRO A 1 194 ? -8.960 20.216 -9.206 1.00 57.66 194 PRO A C 1
ATOM 1454 O O . PRO A 1 194 ? -9.493 19.156 -8.914 1.00 57.66 194 PRO A O 1
ATOM 1457 N N . LYS A 1 195 ? -9.341 20.905 -10.288 1.00 64.19 195 LYS A N 1
ATOM 1458 C CA . LYS A 1 195 ? -10.437 20.465 -11.167 1.00 64.19 195 LYS A CA 1
ATOM 1459 C C . LYS A 1 195 ? -10.038 19.401 -12.192 1.00 64.19 195 LYS A C 1
ATOM 1461 O O . LYS A 1 195 ? -10.924 18.816 -12.805 1.00 64.19 195 LYS A O 1
ATOM 1466 N N . LYS A 1 196 ? -8.742 19.213 -12.458 1.00 63.31 196 LYS A N 1
ATOM 1467 C CA . LYS A 1 196 ? -8.261 18.384 -13.580 1.00 63.31 196 LYS A CA 1
ATOM 1468 C C . LYS A 1 196 ? -7.321 17.260 -13.159 1.00 63.31 196 LYS A C 1
ATOM 1470 O O . LYS A 1 196 ? -7.153 16.322 -13.932 1.00 63.31 196 LYS A O 1
ATOM 1475 N N . ASN A 1 197 ? -6.723 17.342 -11.971 1.00 65.88 197 ASN A N 1
ATOM 1476 C CA . ASN A 1 197 ? -5.735 16.371 -11.528 1.00 65.88 197 ASN A CA 1
ATOM 1477 C C . ASN A 1 197 ? -6.168 15.653 -10.240 1.00 65.88 197 ASN A C 1
ATOM 1479 O O . ASN A 1 197 ? -6.198 16.239 -9.159 1.00 65.88 197 ASN A O 1
ATOM 1483 N N . ASN A 1 198 ? -6.443 14.353 -10.361 1.00 67.94 198 ASN A N 1
ATOM 1484 C CA . ASN A 1 198 ? -6.812 13.496 -9.233 1.00 67.94 198 ASN A CA 1
ATOM 1485 C C . ASN A 1 198 ? -5.681 13.346 -8.206 1.00 67.94 198 ASN A C 1
ATOM 1487 O O . ASN A 1 198 ? -5.962 13.209 -7.020 1.00 67.94 198 ASN A O 1
ATOM 1491 N N . ASP A 1 199 ? -4.417 13.422 -8.627 1.00 63.03 199 ASP A N 1
ATOM 1492 C CA . ASP A 1 199 ? -3.279 13.372 -7.706 1.00 63.03 199 ASP A CA 1
ATOM 1493 C C . ASP A 1 199 ? -3.187 14.665 -6.874 1.00 63.03 199 ASP A C 1
ATOM 1495 O O . ASP A 1 199 ? -2.787 14.616 -5.711 1.00 63.03 199 ASP A O 1
ATOM 1499 N N . PHE A 1 200 ? -3.613 15.812 -7.425 1.00 65.69 200 PHE A N 1
ATOM 1500 C CA . PHE A 1 200 ? -3.746 17.055 -6.656 1.00 65.69 200 PHE A CA 1
ATOM 1501 C C . PHE A 1 200 ? -4.850 16.931 -5.606 1.00 65.69 200 PHE A C 1
ATOM 1503 O O . PHE A 1 200 ? -4.630 17.281 -4.451 1.00 65.69 200 PHE A O 1
ATOM 1510 N N . LEU A 1 201 ? -6.019 16.404 -5.985 1.00 65.50 201 LEU A N 1
ATOM 1511 C CA . LEU A 1 201 ? -7.128 16.184 -5.051 1.00 65.50 201 LEU A CA 1
ATOM 1512 C C . LEU A 1 201 ? -6.744 15.209 -3.934 1.00 65.50 201 LEU A C 1
ATOM 1514 O O . LEU A 1 201 ? -6.973 15.505 -2.766 1.00 65.50 201 LEU A O 1
ATOM 1518 N N . ALA A 1 202 ? -6.097 14.092 -4.273 1.00 64.69 202 ALA A N 1
ATOM 1519 C CA . ALA A 1 202 ? -5.602 13.138 -3.286 1.00 64.69 202 ALA A CA 1
ATOM 1520 C C . ALA A 1 202 ? -4.581 13.785 -2.338 1.00 64.69 202 ALA A C 1
ATOM 1522 O O . ALA A 1 202 ? -4.680 13.630 -1.123 1.00 64.69 202 ALA A O 1
ATOM 1523 N N . GLY A 1 203 ? -3.634 14.562 -2.875 1.00 65.94 203 GLY A N 1
ATOM 1524 C CA . GLY A 1 203 ? -2.671 15.310 -2.067 1.00 65.94 203 GLY A CA 1
ATOM 1525 C C . GLY A 1 203 ? -3.326 16.359 -1.164 1.00 65.94 203 GLY A C 1
ATOM 1526 O O . GLY A 1 203 ? -2.897 16.532 -0.027 1.00 65.94 203 GLY A O 1
ATOM 1527 N N . HIS A 1 204 ? -4.380 17.022 -1.641 1.00 65.62 204 HIS A N 1
ATOM 1528 C CA . HIS A 1 204 ? -5.127 18.016 -0.877 1.00 65.62 204 HIS A CA 1
ATOM 1529 C C . HIS A 1 204 ? -5.889 17.384 0.292 1.00 65.62 204 HIS A C 1
ATOM 1531 O O . HIS A 1 204 ? -5.742 17.847 1.416 1.00 65.62 204 HIS A O 1
ATOM 1537 N N . VAL A 1 205 ? -6.603 16.279 0.057 1.00 67.31 205 VAL A N 1
ATOM 1538 C CA . VAL A 1 205 ? -7.298 15.530 1.118 1.00 67.31 205 VAL A CA 1
ATOM 1539 C C . VAL A 1 205 ? -6.309 15.026 2.170 1.00 67.31 205 VAL A C 1
ATOM 1541 O O . VAL A 1 205 ? -6.550 15.167 3.364 1.00 67.31 205 VAL A O 1
ATOM 1544 N N . ILE A 1 206 ? -5.158 14.494 1.744 1.00 66.81 206 ILE A N 1
ATOM 1545 C CA . ILE A 1 206 ? -4.093 14.083 2.670 1.00 66.81 206 ILE A CA 1
ATOM 1546 C C . ILE A 1 206 ? -3.603 15.279 3.501 1.00 66.81 206 ILE A C 1
ATOM 1548 O O . ILE A 1 206 ? -3.405 15.145 4.705 1.00 66.81 206 ILE A O 1
ATOM 1552 N N . ALA A 1 207 ? -3.429 16.452 2.887 1.00 64.50 207 ALA A N 1
ATOM 1553 C CA . ALA A 1 207 ? -3.009 17.660 3.593 1.00 64.50 207 ALA A CA 1
ATOM 1554 C C . ALA A 1 207 ? -4.058 18.157 4.604 1.00 64.50 207 ALA A C 1
ATOM 1556 O O . ALA A 1 207 ? -3.680 18.567 5.699 1.00 64.50 207 ALA A O 1
ATOM 1557 N N . GLU A 1 208 ? -5.352 18.089 4.281 1.00 68.06 208 GLU A N 1
ATOM 1558 C CA . GLU A 1 208 ? -6.432 18.442 5.213 1.00 68.06 208 GLU A CA 1
ATOM 1559 C C . GLU A 1 208 ? -6.507 17.470 6.394 1.00 68.06 208 GLU A C 1
ATOM 1561 O O . GLU A 1 208 ? -6.581 17.909 7.542 1.00 68.06 208 GLU A O 1
ATOM 1566 N N . ILE A 1 209 ? -6.398 16.161 6.135 1.00 67.75 209 ILE A N 1
ATOM 1567 C CA . ILE A 1 209 ? -6.323 15.137 7.187 1.00 67.75 209 ILE A CA 1
ATOM 1568 C C . ILE A 1 209 ? -5.120 15.412 8.096 1.00 67.75 209 ILE A C 1
ATOM 1570 O O . ILE A 1 209 ? -5.260 15.405 9.316 1.00 67.75 209 ILE A O 1
ATOM 1574 N N . HIS A 1 210 ? -3.952 15.720 7.523 1.00 67.38 210 HIS A N 1
ATOM 1575 C CA . HIS A 1 210 ? -2.770 16.084 8.306 1.00 67.38 210 HIS A CA 1
ATOM 1576 C C . HIS A 1 210 ? -2.982 17.350 9.147 1.00 67.38 210 HIS A C 1
ATOM 1578 O O . HIS A 1 210 ? -2.549 17.382 10.297 1.00 67.38 210 HIS A O 1
ATOM 1584 N N . GLY A 1 211 ? -3.647 18.374 8.604 1.00 62.41 211 GLY A N 1
ATOM 1585 C CA . GLY A 1 211 ? -3.978 19.598 9.337 1.00 62.41 211 GLY A CA 1
ATOM 1586 C C . GLY A 1 211 ? -4.882 19.321 10.537 1.00 62.41 211 GLY A C 1
ATOM 1587 O O . GLY A 1 211 ? -4.550 19.705 11.656 1.00 62.41 211 GLY A O 1
ATOM 1588 N N . ALA A 1 212 ? -5.963 18.569 10.320 1.00 67.06 212 ALA A N 1
ATOM 1589 C CA . ALA A 1 212 ? -6.897 18.187 11.375 1.00 67.06 212 ALA A CA 1
ATOM 1590 C C . ALA A 1 212 ? -6.234 17.309 12.450 1.00 67.06 212 ALA A C 1
ATOM 1592 O O . ALA A 1 212 ? -6.447 17.521 13.641 1.00 67.06 212 ALA A O 1
ATOM 1593 N N . MET A 1 213 ? -5.386 16.352 12.055 1.00 63.16 213 MET A N 1
ATOM 1594 C CA . MET A 1 213 ? -4.629 15.518 12.998 1.00 63.16 213 MET A CA 1
ATOM 1595 C C . MET A 1 213 ? -3.625 16.337 13.821 1.00 63.16 213 MET A C 1
ATOM 1597 O O . MET A 1 213 ? -3.482 16.097 15.019 1.00 63.16 213 MET A O 1
ATOM 1601 N N . HIS A 1 214 ? -2.954 17.317 13.207 1.00 66.50 214 HIS A N 1
ATOM 1602 C CA . HIS A 1 214 ? -2.037 18.219 13.905 1.00 66.50 214 HIS A CA 1
ATOM 1603 C C . HIS A 1 214 ? -2.769 19.110 14.915 1.00 66.50 214 HIS A C 1
ATOM 1605 O O . HIS A 1 214 ? -2.309 19.274 16.046 1.00 66.50 214 HIS A O 1
ATOM 1611 N N . GLU A 1 215 ? -3.930 19.644 14.541 1.00 68.12 215 GLU A N 1
ATOM 1612 C CA . GLU A 1 215 ? -4.775 20.433 15.437 1.00 68.12 215 GLU A CA 1
ATOM 1613 C C . GLU A 1 215 ? -5.278 19.587 16.615 1.00 68.12 215 GLU A C 1
ATOM 1615 O O . GLU A 1 215 ? -5.208 20.021 17.765 1.00 68.12 215 GLU A O 1
ATOM 1620 N N . LEU A 1 216 ? -5.680 18.337 16.365 1.00 65.81 216 LEU A N 1
ATOM 1621 C CA . LEU A 1 216 ? -6.095 17.409 17.419 1.00 65.81 216 LEU A CA 1
ATOM 1622 C C . LEU A 1 216 ? -4.950 17.091 18.393 1.00 65.81 216 LEU A C 1
ATOM 1624 O O . LEU A 1 216 ? -5.147 17.113 19.608 1.00 65.81 216 LEU A O 1
ATOM 1628 N N . ALA A 1 217 ? -3.755 16.813 17.863 1.00 63.16 217 ALA A N 1
ATOM 1629 C CA . ALA A 1 217 ? -2.573 16.493 18.659 1.00 63.16 217 ALA A CA 1
ATOM 1630 C C . ALA A 1 217 ? -2.122 17.682 19.522 1.00 63.16 217 ALA A C 1
ATOM 1632 O O . ALA A 1 217 ? -1.801 17.505 20.692 1.00 63.16 217 ALA A O 1
ATOM 1633 N N . THR A 1 218 ? -2.145 18.897 18.969 1.00 65.31 218 THR A N 1
ATOM 1634 C CA . THR A 1 218 ? -1.750 20.120 19.689 1.00 65.31 218 THR A CA 1
ATOM 1635 C C . THR A 1 218 ? -2.800 20.578 20.706 1.00 65.31 218 THR A C 1
ATOM 1637 O O . THR A 1 218 ? -2.442 21.076 21.771 1.00 65.31 218 THR A O 1
ATOM 1640 N N . THR A 1 219 ? -4.092 20.370 20.436 1.00 68.31 219 THR A N 1
ATOM 1641 C CA . THR A 1 219 ? -5.189 20.742 21.353 1.00 68.31 219 THR A CA 1
ATOM 1642 C C . THR A 1 219 ? -5.314 19.779 22.540 1.00 68.31 219 THR A C 1
ATOM 1644 O O . THR A 1 219 ? -5.742 20.175 23.626 1.00 68.31 219 THR A O 1
ATOM 1647 N N . HIS A 1 220 ? -4.911 18.518 22.367 1.00 64.06 220 HIS A N 1
ATOM 1648 C CA . HIS A 1 220 ? -5.023 17.461 23.378 1.00 64.06 220 HIS A CA 1
ATOM 1649 C C . HIS A 1 220 ? -3.665 16.883 23.807 1.00 64.06 220 HIS A C 1
ATOM 1651 O O . HIS A 1 220 ? -3.565 15.704 24.147 1.00 64.06 220 HIS A O 1
ATOM 1657 N N . ASP A 1 221 ? -2.638 17.733 23.861 1.00 55.94 221 ASP A N 1
ATOM 1658 C CA . ASP A 1 221 ? -1.231 17.398 24.152 1.00 55.94 221 ASP A CA 1
ATOM 1659 C C . ASP A 1 221 ? -1.025 16.631 25.487 1.00 55.94 221 ASP A C 1
ATOM 1661 O O . ASP A 1 221 ? -0.042 15.922 25.700 1.00 55.94 221 ASP A O 1
ATOM 1665 N N . SER A 1 222 ? -1.997 16.705 26.405 1.00 54.44 222 SER A N 1
ATOM 1666 C CA . SER A 1 222 ? -2.005 15.975 27.681 1.00 54.44 222 SER A CA 1
ATOM 1667 C C . SER A 1 222 ? -2.398 14.492 27.569 1.00 54.44 222 SER A C 1
ATOM 1669 O O . SER A 1 222 ? -2.152 13.718 28.500 1.00 54.44 222 SER A O 1
ATOM 1671 N N . GLN A 1 223 ? -2.983 14.058 26.448 1.00 55.97 223 GLN A N 1
ATOM 1672 C CA . GLN A 1 223 ? -3.376 12.670 26.218 1.00 55.97 223 GLN A CA 1
ATOM 1673 C C . GLN A 1 223 ? -2.285 11.922 25.447 1.00 55.97 223 GLN A C 1
ATOM 1675 O O . GLN A 1 223 ? -2.266 11.899 24.221 1.00 55.97 223 GLN A O 1
ATOM 1680 N N . LYS A 1 224 ? -1.415 11.209 26.176 1.00 53.31 224 LYS A N 1
ATOM 1681 C CA . LYS A 1 224 ? -0.361 10.345 25.598 1.00 53.31 224 LYS A CA 1
ATOM 1682 C C . LYS A 1 224 ? -0.867 9.359 24.530 1.00 53.31 224 LYS A C 1
ATOM 1684 O O . LYS A 1 224 ? -0.104 9.011 23.637 1.00 53.31 224 LYS A O 1
ATOM 1689 N N . ALA A 1 225 ? -2.135 8.941 24.595 1.00 52.97 225 ALA A N 1
ATOM 1690 C CA . ALA A 1 225 ? -2.773 8.077 23.596 1.00 52.97 225 ALA A CA 1
ATOM 1691 C C . ALA A 1 225 ? -2.887 8.728 22.200 1.00 52.97 225 ALA A C 1
ATOM 1693 O O . ALA A 1 225 ? -2.876 8.024 21.198 1.00 52.97 225 ALA A O 1
ATOM 1694 N N . LEU A 1 226 ? -2.942 10.063 22.126 1.00 51.25 226 LEU A N 1
ATOM 1695 C CA . LEU A 1 226 ? -2.967 10.829 20.875 1.00 51.25 226 LEU A CA 1
ATOM 1696 C C . LEU A 1 226 ? -1.561 11.146 20.347 1.00 51.25 226 LEU A C 1
ATOM 1698 O O . LEU A 1 226 ? -1.430 11.629 19.227 1.00 51.25 226 LEU A O 1
ATOM 1702 N N . GLY A 1 227 ? -0.502 10.824 21.100 1.00 47.50 227 GLY A N 1
ATOM 1703 C CA . GLY A 1 227 ? 0.885 10.973 20.649 1.00 47.50 227 GLY A CA 1
ATOM 1704 C C . GLY A 1 227 ? 1.193 10.161 19.384 1.00 47.50 227 GLY A C 1
ATOM 1705 O O . GLY A 1 227 ? 2.039 10.565 18.589 1.00 47.50 227 GLY A O 1
ATOM 1706 N N . GLY A 1 228 ? 0.447 9.074 19.141 1.00 50.78 228 GLY A N 1
ATOM 1707 C CA . GLY A 1 228 ? 0.500 8.302 17.896 1.00 50.78 228 GLY A CA 1
ATOM 1708 C C . GLY A 1 228 ? -0.038 9.049 16.664 1.00 50.78 228 GLY A C 1
ATOM 1709 O O . GLY A 1 228 ? 0.342 8.740 15.542 1.00 50.78 228 GLY A O 1
ATOM 1710 N N . LEU A 1 229 ? -0.843 10.103 16.838 1.00 51.91 229 LEU A N 1
ATOM 1711 C CA . LEU A 1 229 ? -1.305 10.944 15.724 1.00 51.91 229 LEU A CA 1
ATOM 1712 C C . LEU A 1 229 ? -0.201 11.862 15.175 1.00 51.91 229 LEU A C 1
ATOM 1714 O O . LEU A 1 229 ? -0.411 12.520 14.154 1.00 51.91 229 LEU A O 1
ATOM 1718 N N . SER A 1 230 ? 0.978 11.899 15.813 1.00 51.91 230 SER A N 1
ATOM 1719 C CA . SER A 1 230 ? 2.170 12.576 15.294 1.00 51.91 230 SER A CA 1
ATOM 1720 C C . SER A 1 230 ? 2.765 11.807 14.105 1.00 51.91 230 SER A C 1
ATOM 1722 O O . SER A 1 230 ? 3.833 11.202 14.145 1.00 51.91 230 SER A O 1
ATOM 1724 N N . VAL A 1 231 ? 2.048 11.815 12.986 1.00 52.44 231 VA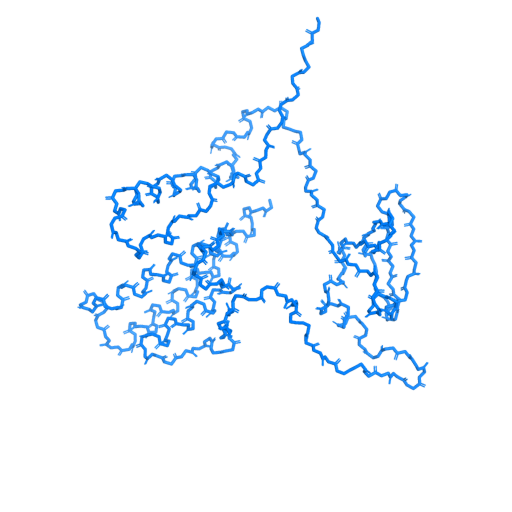L A N 1
ATOM 1725 C CA . VAL A 1 231 ? 2.563 11.323 11.709 1.00 52.44 231 VAL A CA 1
ATOM 1726 C C . VAL A 1 231 ? 3.747 12.215 11.328 1.00 52.44 231 VAL A C 1
ATOM 1728 O O . VAL A 1 231 ? 3.592 13.432 11.218 1.00 52.44 231 VAL A O 1
ATOM 1731 N N . GLN A 1 232 ? 4.947 11.639 11.166 1.00 47.91 232 GLN A N 1
ATOM 1732 C CA . GLN A 1 232 ? 6.151 12.392 10.796 1.00 47.91 232 GLN A CA 1
ATOM 1733 C C . GLN A 1 232 ? 5.867 13.255 9.553 1.00 47.91 232 GLN A C 1
ATOM 1735 O O . GLN A 1 232 ? 5.726 12.739 8.444 1.00 47.91 232 GLN A O 1
ATOM 1740 N N . LEU A 1 233 ? 5.821 14.578 9.749 1.00 44.94 233 LEU A N 1
ATOM 1741 C CA . LEU A 1 233 ? 5.574 15.629 8.753 1.00 44.94 233 LEU A CA 1
ATOM 1742 C C . LEU A 1 233 ? 6.738 15.773 7.752 1.00 44.94 233 LEU A C 1
ATOM 1744 O O . LEU A 1 233 ? 7.240 16.871 7.517 1.00 44.94 233 LEU A O 1
ATOM 1748 N N . LYS A 1 234 ? 7.237 14.673 7.180 1.00 43.47 234 LYS A N 1
ATOM 1749 C CA . LYS A 1 234 ? 8.285 14.726 6.159 1.00 43.47 234 LYS A CA 1
ATOM 1750 C C . LYS A 1 234 ? 7.641 14.776 4.774 1.00 43.47 234 LYS A C 1
ATOM 1752 O O . LYS A 1 234 ? 7.011 13.800 4.363 1.00 43.47 234 LYS A O 1
ATOM 1757 N N . PRO A 1 235 ? 7.806 15.874 4.016 1.00 42.56 235 PRO A N 1
ATOM 1758 C CA . PRO A 1 235 ? 7.417 15.883 2.618 1.00 42.56 235 PRO A CA 1
ATOM 1759 C C . PRO A 1 235 ? 8.221 14.814 1.867 1.00 42.56 235 PRO A C 1
ATOM 1761 O O . PRO A 1 235 ? 9.443 14.886 1.768 1.00 42.56 235 PRO A O 1
ATOM 1764 N N . ASN A 1 236 ? 7.526 13.818 1.315 1.00 42.59 236 ASN A N 1
ATOM 1765 C CA . ASN A 1 236 ? 8.140 12.745 0.522 1.00 42.59 236 ASN A CA 1
ATOM 1766 C C . ASN A 1 236 ? 8.494 13.182 -0.914 1.00 42.59 236 ASN A C 1
ATOM 1768 O O . ASN A 1 236 ? 9.066 12.404 -1.677 1.00 42.59 236 ASN A O 1
ATOM 1772 N N . ARG A 1 237 ? 8.129 14.410 -1.309 1.00 44.31 237 ARG A N 1
ATOM 1773 C CA . ARG A 1 237 ? 8.366 14.971 -2.644 1.00 44.31 237 ARG A CA 1
ATOM 1774 C C . ARG A 1 237 ? 8.882 16.402 -2.529 1.00 44.31 237 ARG A C 1
ATOM 1776 O O . ARG A 1 237 ? 8.288 17.218 -1.834 1.00 44.31 237 ARG A O 1
ATOM 1783 N N . ALA A 1 238 ? 9.967 16.689 -3.241 1.00 42.09 238 ALA A N 1
ATOM 1784 C CA . ALA A 1 238 ? 10.492 18.035 -3.421 1.00 42.09 238 ALA A CA 1
ATOM 1785 C C . ALA A 1 238 ? 10.132 18.515 -4.831 1.00 42.09 238 ALA A C 1
ATOM 1787 O O . ALA A 1 238 ? 10.415 17.824 -5.810 1.00 42.09 238 ALA A O 1
ATOM 1788 N N . LEU A 1 239 ? 9.501 19.684 -4.928 1.00 43.09 239 LEU A N 1
ATOM 1789 C CA . LEU A 1 239 ? 9.341 20.398 -6.191 1.00 43.09 239 LEU A CA 1
ATOM 1790 C C . LEU A 1 239 ? 10.593 21.245 -6.397 1.00 43.09 239 LEU A C 1
ATOM 1792 O O . LEU A 1 239 ? 10.881 22.132 -5.596 1.00 43.09 239 LEU A O 1
ATOM 1796 N N . VAL A 1 240 ? 11.348 20.953 -7.451 1.00 37.56 240 VAL A N 1
ATOM 1797 C CA . VAL A 1 240 ? 12.480 21.782 -7.869 1.00 37.56 240 VAL A CA 1
ATOM 1798 C C . VAL A 1 240 ? 12.021 22.576 -9.083 1.00 37.56 240 VAL A C 1
ATOM 1800 O O . VAL A 1 240 ? 11.760 21.998 -10.135 1.00 37.56 240 VAL A O 1
ATOM 1803 N N . SER A 1 241 ? 11.889 23.892 -8.924 1.00 38.88 241 SER A N 1
ATOM 1804 C CA . SER A 1 241 ? 11.661 24.801 -10.046 1.00 38.88 241 SER A CA 1
ATOM 1805 C C . SER A 1 241 ? 13.011 25.203 -10.629 1.00 38.88 241 SER A C 1
ATOM 1807 O O . SER A 1 241 ? 13.847 25.767 -9.924 1.00 38.88 241 SER A O 1
ATOM 1809 N N . SER A 1 242 ? 13.238 24.906 -11.905 1.00 44.19 242 SER A N 1
ATOM 1810 C CA . SER A 1 242 ? 14.334 25.489 -12.674 1.00 44.19 242 SER A CA 1
ATOM 1811 C C . SER A 1 242 ? 13.775 26.655 -13.482 1.00 44.19 242 SER A C 1
ATOM 1813 O O . SER A 1 242 ? 13.351 26.478 -14.625 1.00 44.19 242 SER A O 1
ATOM 1815 N N . GLU A 1 243 ? 13.727 27.845 -12.890 1.00 42.50 243 GLU A N 1
ATOM 1816 C CA . GLU A 1 243 ? 13.472 29.055 -13.668 1.00 42.50 243 GLU A CA 1
ATOM 1817 C C . GLU A 1 243 ? 14.679 29.304 -14.578 1.00 42.50 243 GLU A C 1
ATOM 1819 O O . GLU A 1 243 ? 15.739 29.748 -14.137 1.00 42.50 243 GLU A O 1
ATOM 1824 N N . VAL A 1 244 ? 14.536 29.000 -15.869 1.00 49.28 244 VAL A N 1
ATOM 1825 C CA . VAL A 1 244 ? 15.403 29.598 -16.883 1.00 49.28 244 VAL A CA 1
ATOM 1826 C C . VAL A 1 244 ? 14.812 30.972 -17.158 1.00 49.28 244 VAL A C 1
ATOM 1828 O O . VAL A 1 244 ? 13.865 31.099 -17.931 1.00 49.28 244 VAL A O 1
ATOM 1831 N N . PHE A 1 245 ? 15.340 32.000 -16.493 1.00 38.84 245 PHE A N 1
ATOM 1832 C CA . PHE A 1 245 ? 15.100 33.378 -16.906 1.00 38.84 245 PHE A CA 1
ATOM 1833 C C . PHE A 1 245 ? 15.622 33.522 -18.339 1.00 38.84 245 PHE A C 1
ATOM 1835 O O . PHE A 1 245 ? 16.831 33.563 -18.574 1.00 38.84 245 PHE A O 1
ATOM 1842 N N . GLY A 1 246 ? 14.704 33.514 -19.307 1.00 42.16 246 GLY A N 1
ATOM 1843 C CA . GLY A 1 246 ? 15.009 33.890 -20.680 1.00 42.16 246 GLY A CA 1
ATOM 1844 C C . GLY A 1 246 ? 15.550 35.318 -20.684 1.00 42.16 246 GLY A C 1
ATOM 1845 O O . GLY A 1 246 ? 14.946 36.198 -20.073 1.00 42.16 246 GLY A O 1
ATOM 1846 N N . LYS A 1 247 ? 16.718 35.504 -21.306 1.00 35.53 247 LYS A N 1
ATOM 1847 C CA . LYS A 1 247 ? 17.286 36.824 -21.599 1.00 35.53 247 LYS A CA 1
ATOM 1848 C C . LYS A 1 247 ? 16.403 37.603 -22.563 1.00 35.53 247 LYS A C 1
ATOM 1850 O O . LYS A 1 247 ? 15.846 36.953 -23.476 1.00 35.53 247 LYS A O 1
#

Secondary structure (DSSP, 8-state):
-HHHHHHHHHHHHHHHHHHHHHHHHHTT--TTT-HHHHHHHHHHHHHHHHHHHTPPPPTTS---S-HHHHHHHHHHHTTPPPTTGGGPPP---S------------PBPTTSPBTTHHHHHHHTT--TT-EEEETTS--EEEEEEEETTEEEEEETTT--EEEEEHHHHHTSSEEEEPPPPP----S-GGGGSTTT-HHHHHHHHHHHHHHHHHHHHHHTTT-GGGGGG------S-----------

pLDDT: mean 70.6, std 16.06, range [29.92, 92.12]